Protein AF-A0A523TQZ9-F1 (afdb_monomer_lite)

Radius of gyration: 60.69 Å; chains: 1; bounding box: 132×45×180 Å

Secondary structure (DSSP, 8-state):
--GGG--HHHHHHHHTT-S-HHHHHHHHHHHHH-HHHHHHHHHHHHHHHHHHT-HHHHSSS--SS-HHHHHHHHHHHHHHHHS--PPPHHHHHHHHHHHHHHHHHHHHHHHHHHHHTT---S-PPPPHHHHHHHHHTTT-PPPPP--------PPPPPPPP-------TTHHHHHHHHHHHHHHHHHHHHHHHHHHHHHHHHHHHHHHHHHHHHHHHHHHHHHHHHHHHHHHHHHHHHHHHHHHHHHHHHHHHHHHHHHHHHHHHHHHHHHHHHHHHHHHHHHHHHHHHHHHHHHHHH--TT-TT-SS--SHHHHHHHHHHHHTTPPPPP-TTT-TTSSSS-SHHHHHHHHHHHHHT--

Foldseek 3Di:
DDPVVDDLVLLLCLLVVNDDPVSNVVLVVVCVVDVVSVVSSVVSNVVVVVCVVCVVNVVPQDPPDDPVVSVVVVVVVVCVVPPDDPPPPVVVVVVVVVVVVVVVVVVVVVVVCVVPVPDDPPDDDPPVVVVVVVVVVVVPDDDDDPPPDDDDDDDDDDDDDDDDDDDDPPVVVVVVVVVVVVVVVVVVVVVVVVVVVVVVVVVVVVVVVVVVVVVVVVVVVVVVVVVVVVVVVVVVVVVVVVVVVVVVVVVVVVVVVVVVVVVVVVVVVVVVVVVVVVVVVVVVVVVVVVVVVVVVVQQDQQQCVPPSDRALVSLVVLVVCVVVVHADDDDSNQPNVVPRGRHNVSSVSSHVCRVVVPD

Sequence (359 aa):
MNCGAITNDVLADYNDGALDAAVRAKVEAHLAACGACRARAEEIGLITGALEGNPDLADDVPISGTFDEAVFETVEDVIRERRPAPPSRANVRWLVPAAACLVVGIVIGITFYSTRSGYKPAYAPPSVEYAMAKREYKASSPKPKADAFADARMKEPQAPPRLKSSRPWQENEELKEKLAAANEKILELASEVETLKIDLTNEKFRADKVSRALKIKDEDVGKIRTALADIKKEFDEQKLQIDVLLKENEIMLEIAEGIKGELEKSNEEVARLKKDFDSTKTSLAKLEKENADLKKALIIAGDFNGDGKADVSDAMAICRRLLEGKTIERTDEGDANDDGVVDVGDALTIINRSLSGER

Structure (mmCIF, N/CA/C/O backbone):
data_AF-A0A523TQZ9-F1
#
_entry.id   AF-A0A523TQZ9-F1
#
loop_
_atom_site.group_PDB
_atom_site.id
_atom_site.type_symbol
_atom_site.label_atom_id
_atom_site.label_alt_id
_atom_site.label_comp_id
_atom_site.label_asym_id
_atom_site.label_entity_id
_atom_site.label_seq_id
_atom_site.pdbx_PDB_ins_code
_atom_site.Cartn_x
_atom_site.Cartn_y
_atom_site.Cartn_z
_atom_site.occupancy
_atom_site.B_iso_or_equiv
_atom_site.auth_seq_id
_atom_site.auth_comp_id
_atom_site.auth_asym_id
_atom_site.auth_atom_id
_atom_site.pdbx_PDB_model_num
ATOM 1 N N . MET A 1 1 ? -26.657 -24.748 8.607 1.00 92.69 1 MET A N 1
ATOM 2 C CA . MET A 1 1 ? -25.271 -24.913 9.103 1.00 92.69 1 MET A CA 1
ATOM 3 C C . MET A 1 1 ? -25.000 -23.876 10.179 1.00 92.69 1 MET A C 1
ATOM 5 O O . MET A 1 1 ? -25.656 -22.838 10.164 1.00 92.69 1 MET A O 1
ATOM 9 N N . ASN A 1 2 ? -24.085 -24.159 11.107 1.00 95.75 2 ASN A N 1
ATOM 10 C CA . ASN A 1 2 ? -23.522 -23.151 12.012 1.00 95.75 2 ASN A CA 1
ATOM 11 C C . ASN A 1 2 ? -22.238 -22.565 11.392 1.00 95.75 2 ASN A C 1
ATOM 13 O O . ASN A 1 2 ? -21.721 -23.129 10.430 1.00 95.75 2 ASN A O 1
ATOM 17 N N . CYS A 1 3 ? -21.726 -21.454 11.930 1.00 97.12 3 CYS A N 1
ATOM 18 C CA . CYS A 1 3 ? -20.550 -20.785 11.359 1.00 97.12 3 CYS A CA 1
ATOM 19 C C . CYS A 1 3 ? -19.296 -21.677 11.366 1.00 97.12 3 CYS A C 1
ATOM 21 O O . CYS A 1 3 ? -18.484 -21.585 10.459 1.00 97.12 3 CYS A O 1
ATOM 23 N N . GLY A 1 4 ? -19.149 -22.564 12.359 1.00 95.62 4 GLY A N 1
ATOM 24 C CA . GLY A 1 4 ? -17.996 -23.468 12.455 1.00 95.62 4 GLY A CA 1
ATOM 25 C C . GLY A 1 4 ? -17.961 -24.565 11.385 1.00 95.62 4 GLY A C 1
ATOM 26 O O . GLY A 1 4 ? -16.897 -25.102 11.111 1.00 95.62 4 GLY A O 1
ATOM 27 N N . ALA A 1 5 ? -19.103 -24.887 10.771 1.00 96.19 5 ALA A N 1
ATOM 28 C CA . ALA A 1 5 ? -19.186 -25.839 9.664 1.00 96.19 5 ALA A CA 1
ATOM 29 C C . ALA A 1 5 ? -18.900 -25.201 8.292 1.00 96.19 5 ALA A C 1
ATOM 31 O O . ALA A 1 5 ? -18.805 -25.926 7.307 1.00 96.19 5 ALA A O 1
ATOM 32 N N . ILE A 1 6 ? -18.796 -23.868 8.217 1.00 97.19 6 ILE A N 1
ATOM 33 C CA . ILE A 1 6 ? -18.406 -23.146 7.002 1.00 97.19 6 ILE A CA 1
ATOM 34 C C . ILE A 1 6 ? -16.907 -22.856 7.089 1.00 97.19 6 ILE A C 1
ATOM 36 O O . ILE A 1 6 ? -16.483 -21.813 7.590 1.00 97.19 6 ILE A O 1
ATOM 40 N N . THR A 1 7 ? -16.111 -23.830 6.655 1.00 97.12 7 THR A N 1
ATOM 41 C CA . THR A 1 7 ? -14.660 -23.683 6.493 1.00 97.12 7 THR A CA 1
ATOM 42 C C . THR A 1 7 ? -14.336 -22.938 5.196 1.00 97.12 7 THR A C 1
ATOM 44 O O . THR A 1 7 ? -15.214 -22.732 4.355 1.00 97.12 7 THR A O 1
ATOM 47 N N . ASN A 1 8 ? -13.076 -22.523 5.031 1.00 95.25 8 ASN A N 1
ATOM 48 C CA . ASN A 1 8 ? -12.623 -21.870 3.801 1.00 95.25 8 ASN A CA 1
ATOM 49 C C . ASN A 1 8 ? -12.767 -22.798 2.586 1.00 95.25 8 ASN A C 1
ATOM 51 O O . ASN A 1 8 ? -13.232 -22.334 1.555 1.00 95.25 8 ASN A O 1
ATOM 55 N N . ASP A 1 9 ? -12.496 -24.097 2.741 1.00 95.38 9 ASP A N 1
ATOM 56 C CA . ASP A 1 9 ? -12.648 -25.093 1.668 1.00 95.38 9 ASP A CA 1
ATOM 57 C C . ASP A 1 9 ? -14.088 -25.157 1.144 1.00 95.38 9 ASP A C 1
ATOM 59 O O . ASP A 1 9 ? -14.326 -25.101 -0.054 1.00 95.38 9 ASP A O 1
ATOM 63 N N . VAL A 1 10 ? -15.076 -25.168 2.048 1.00 97.06 10 VAL A N 1
ATOM 64 C CA . VAL A 1 10 ? -16.498 -25.183 1.662 1.00 97.06 10 VAL A CA 1
ATOM 65 C C . VAL A 1 10 ? -16.896 -23.892 0.936 1.00 97.06 10 VAL A C 1
ATOM 67 O O . VAL A 1 10 ? -17.772 -23.920 0.073 1.00 97.06 10 VAL A O 1
ATOM 70 N N . LEU A 1 11 ? -16.289 -22.753 1.287 1.00 97.06 11 LEU A N 1
ATOM 71 C CA . LEU A 1 11 ? -16.524 -21.479 0.599 1.00 97.06 11 LEU A CA 1
ATOM 72 C C . LEU A 1 11 ? -15.809 -21.401 -0.757 1.00 97.06 11 LEU A C 1
ATOM 74 O O . LEU A 1 11 ? -16.372 -20.824 -1.685 1.00 97.06 11 LEU A O 1
ATOM 78 N N . ALA A 1 12 ? -14.620 -21.993 -0.885 1.00 95.19 12 ALA A N 1
ATOM 79 C CA . ALA A 1 12 ? -13.920 -22.141 -2.158 1.00 95.19 12 ALA A CA 1
ATOM 80 C C . ALA A 1 12 ? -14.730 -23.034 -3.112 1.00 95.19 12 ALA A C 1
ATOM 82 O O . ALA A 1 12 ? -15.139 -22.571 -4.172 1.00 95.19 12 ALA A O 1
ATOM 83 N N . ASP A 1 13 ? -15.139 -24.230 -2.666 1.00 96.56 13 ASP A N 1
ATOM 84 C CA . ASP A 1 13 ? -16.002 -25.137 -3.439 1.00 96.56 13 ASP A CA 1
ATOM 85 C C . ASP A 1 13 ? -17.347 -24.491 -3.824 1.00 96.56 13 ASP A C 1
ATOM 87 O O . ASP A 1 13 ? -17.965 -24.832 -4.841 1.00 96.56 13 ASP A O 1
ATOM 91 N N . TYR A 1 14 ? -17.858 -23.583 -2.984 1.00 97.69 14 TYR A N 1
ATOM 92 C CA . TYR A 1 14 ? -19.064 -22.814 -3.277 1.00 97.69 14 TYR A CA 1
ATOM 93 C C . TYR A 1 14 ? -18.840 -21.838 -4.439 1.00 97.69 14 TYR A C 1
ATOM 95 O O . TYR A 1 14 ? -19.660 -21.828 -5.360 1.00 97.69 14 TYR A O 1
ATOM 103 N N . ASN A 1 15 ? -17.749 -21.064 -4.406 1.00 96.50 15 ASN A N 1
ATOM 104 C CA . ASN A 1 15 ? -17.397 -20.094 -5.447 1.00 96.50 15 ASN A CA 1
ATOM 105 C C . ASN A 1 15 ? -17.030 -20.772 -6.775 1.00 96.50 15 ASN A C 1
ATOM 107 O O . ASN A 1 15 ? -17.484 -20.319 -7.823 1.00 96.50 15 ASN A O 1
ATOM 111 N N . ASP A 1 16 ? -16.326 -21.903 -6.726 1.00 95.19 16 ASP A N 1
ATOM 112 C CA . ASP A 1 16 ? -15.876 -22.644 -7.914 1.00 95.19 16 ASP A CA 1
ATOM 113 C C . ASP A 1 16 ? -16.990 -23.503 -8.537 1.00 95.19 16 ASP A C 1
ATOM 115 O O . ASP A 1 16 ? -16.819 -24.161 -9.565 1.00 95.19 16 ASP A O 1
ATOM 119 N N . GLY A 1 17 ? -18.165 -23.545 -7.908 1.00 96.56 17 GLY A N 1
ATOM 120 C CA . GLY A 1 17 ? -19.288 -24.326 -8.405 1.00 96.56 17 GLY A CA 1
ATOM 121 C C . GLY A 1 17 ? -19.194 -25.836 -8.119 1.00 96.56 17 GLY A C 1
ATOM 122 O O . GLY A 1 17 ? -20.059 -26.583 -8.589 1.00 96.56 17 GLY A O 1
ATOM 123 N N . ALA A 1 18 ? -18.225 -26.282 -7.315 1.00 96.81 18 ALA A N 1
ATOM 124 C CA . ALA A 1 18 ? -17.930 -27.688 -7.031 1.00 96.81 18 ALA A CA 1
ATOM 125 C C . ALA A 1 18 ? -18.878 -28.352 -6.008 1.00 96.81 18 ALA A C 1
ATOM 127 O O . ALA A 1 18 ? -19.007 -29.577 -5.994 1.00 96.81 18 ALA A O 1
ATOM 128 N N . LEU A 1 19 ? -19.583 -27.572 -5.177 1.00 97.00 19 LEU A N 1
ATOM 129 C CA . LEU A 1 19 ? -20.543 -28.128 -4.212 1.00 97.00 19 LEU A CA 1
ATOM 130 C C . LEU A 1 19 ? -21.749 -28.811 -4.875 1.00 97.00 19 LEU A C 1
ATOM 132 O O . LEU A 1 19 ? -22.347 -28.291 -5.823 1.00 97.00 19 LEU A O 1
ATOM 136 N N . ASP A 1 20 ? -22.195 -29.927 -4.288 1.00 97.81 20 ASP A N 1
ATOM 137 C CA . ASP A 1 20 ? -23.470 -30.542 -4.654 1.00 97.81 20 ASP A CA 1
ATOM 138 C C . ASP A 1 20 ? -24.656 -29.613 -4.339 1.00 97.81 20 ASP A C 1
ATOM 140 O O . ASP A 1 20 ? -24.611 -28.774 -3.435 1.00 97.81 20 ASP A O 1
ATOM 144 N N . ALA A 1 21 ? -25.758 -29.781 -5.074 1.00 97.56 21 ALA A N 1
ATOM 145 C CA . ALA A 1 21 ? -26.915 -28.891 -4.978 1.00 97.56 21 ALA A CA 1
ATOM 146 C C . ALA A 1 21 ? -27.527 -28.822 -3.564 1.00 97.56 21 ALA A C 1
ATOM 148 O O . ALA A 1 21 ? -28.041 -27.775 -3.164 1.00 97.56 21 ALA A O 1
ATOM 149 N N . ALA A 1 22 ? -27.472 -29.911 -2.789 1.00 97.31 22 ALA A N 1
ATOM 150 C CA . ALA A 1 22 ? -28.050 -29.949 -1.450 1.00 97.31 22 ALA A CA 1
ATOM 151 C C . ALA A 1 22 ? -27.156 -29.242 -0.419 1.00 97.31 22 ALA A C 1
ATOM 153 O O . ALA A 1 22 ? -27.670 -28.595 0.499 1.00 97.31 22 ALA A O 1
ATOM 154 N N . VAL A 1 23 ? -25.832 -29.345 -0.553 1.00 97.31 23 VAL A N 1
ATOM 155 C CA . VAL A 1 23 ? -24.872 -28.613 0.283 1.00 97.31 23 VAL A CA 1
ATOM 156 C C . VAL A 1 23 ? -24.838 -27.136 -0.099 1.00 97.31 23 VAL A C 1
ATOM 158 O O . VAL A 1 23 ? -24.933 -26.298 0.800 1.00 97.31 23 VAL A O 1
ATOM 161 N N . ARG A 1 24 ? -24.845 -26.803 -1.397 1.00 98.31 24 ARG A N 1
ATOM 162 C CA . ARG A 1 24 ? -24.937 -25.417 -1.886 1.00 98.31 24 ARG A CA 1
ATOM 163 C C . ARG A 1 24 ? -26.139 -24.684 -1.287 1.00 98.31 24 ARG A C 1
ATOM 165 O O . ARG A 1 24 ? -25.961 -23.636 -0.675 1.00 98.31 24 ARG A O 1
ATOM 172 N N . ALA A 1 25 ? -27.332 -25.281 -1.330 1.00 98.12 25 ALA A N 1
ATOM 173 C CA . ALA A 1 25 ? -28.534 -24.676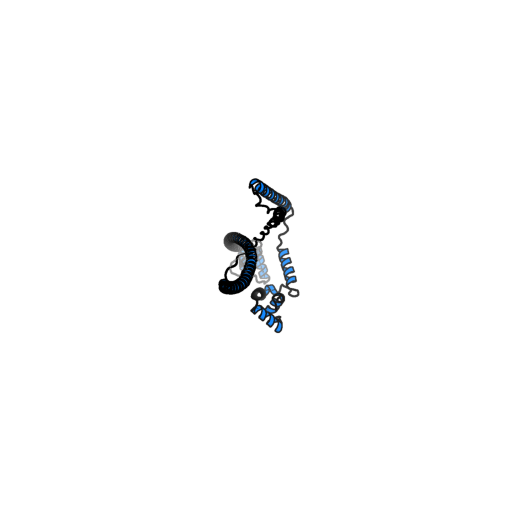 -0.747 1.00 98.12 25 ALA A CA 1
ATOM 174 C C . ALA A 1 25 ? -28.408 -24.406 0.770 1.00 98.12 25 ALA A C 1
ATOM 176 O O . ALA A 1 25 ? -28.940 -23.421 1.288 1.00 98.12 25 ALA A O 1
ATOM 177 N N . LYS A 1 26 ? -27.688 -25.262 1.512 1.00 98.12 26 LYS A N 1
ATOM 178 C CA . LYS A 1 26 ? -27.432 -25.058 2.951 1.00 98.12 26 LYS A CA 1
ATOM 179 C C . LYS A 1 26 ? -26.434 -23.928 3.211 1.00 98.12 26 LYS A C 1
ATOM 181 O O . LYS A 1 26 ? -26.594 -23.233 4.219 1.00 98.12 26 LYS A O 1
ATOM 186 N N . VAL A 1 27 ? -25.424 -23.775 2.353 1.00 98.19 27 VAL A N 1
ATOM 187 C CA . VAL A 1 27 ? -24.444 -22.680 2.412 1.00 98.19 27 VAL A CA 1
ATOM 188 C C . VAL A 1 27 ? -25.136 -21.357 2.090 1.00 98.19 27 VAL A C 1
ATOM 190 O O . VAL A 1 27 ? -25.081 -20.446 2.912 1.00 98.19 27 VAL A O 1
ATOM 193 N N . GLU A 1 28 ? -25.899 -21.278 0.998 1.00 98.38 28 GLU A N 1
ATOM 194 C CA . GLU A 1 28 ? -26.665 -20.082 0.606 1.00 98.38 28 GLU A CA 1
ATOM 195 C C . GLU A 1 28 ? -27.614 -19.611 1.715 1.00 98.38 28 GLU A C 1
ATOM 197 O O . GLU A 1 28 ? -27.615 -18.435 2.088 1.00 98.38 28 GLU A O 1
ATOM 202 N N . ALA A 1 29 ? -28.368 -20.537 2.318 1.00 98.25 29 ALA A N 1
ATOM 203 C CA . ALA A 1 29 ? -29.252 -20.220 3.437 1.00 98.25 29 ALA A CA 1
ATOM 204 C C . ALA A 1 29 ? -28.491 -19.643 4.648 1.00 98.25 29 ALA A C 1
ATOM 206 O O . ALA A 1 29 ? -29.015 -18.784 5.359 1.00 98.25 29 ALA A O 1
ATOM 207 N N . HIS A 1 30 ? -27.255 -20.088 4.893 1.00 98.25 30 HIS A N 1
ATOM 208 C CA . HIS A 1 30 ? -26.421 -19.543 5.962 1.00 98.25 30 HIS A CA 1
ATOM 209 C C . HIS A 1 30 ? -25.824 -18.177 5.594 1.00 98.25 30 HIS A C 1
ATOM 211 O O . HIS A 1 30 ? -25.870 -17.267 6.419 1.00 98.25 30 HIS A O 1
ATOM 217 N N . LEU A 1 31 ? -25.317 -17.996 4.369 1.00 98.06 31 LEU A N 1
ATOM 218 C CA . LEU A 1 31 ? -24.784 -16.714 3.883 1.00 98.06 31 LEU A CA 1
ATOM 219 C C . LEU A 1 31 ? -25.863 -15.616 3.859 1.00 98.06 31 LEU A C 1
ATOM 221 O O . LEU A 1 31 ? -25.577 -14.440 4.111 1.00 98.06 31 LEU A O 1
ATOM 225 N N . ALA A 1 32 ? -27.126 -15.991 3.642 1.00 98.19 32 ALA A N 1
ATOM 226 C CA . ALA A 1 32 ? -28.265 -15.089 3.785 1.00 98.19 32 ALA A CA 1
ATOM 227 C C . ALA A 1 32 ? -28.455 -14.596 5.235 1.00 98.19 32 ALA A C 1
ATOM 229 O O . ALA A 1 32 ? -28.821 -13.439 5.442 1.00 98.19 32 ALA A O 1
ATOM 230 N N . ALA A 1 33 ? -28.156 -15.433 6.234 1.00 98.12 33 ALA A N 1
ATOM 231 C CA . ALA A 1 33 ? -28.367 -15.139 7.654 1.00 98.12 33 ALA A CA 1
ATOM 232 C C . ALA A 1 33 ? -27.130 -14.577 8.386 1.00 98.12 33 ALA A C 1
ATOM 234 O O . ALA A 1 33 ? -27.285 -13.884 9.390 1.00 98.12 33 ALA A O 1
ATOM 235 N N . CYS A 1 34 ? -25.909 -14.860 7.919 1.00 98.44 34 CYS A N 1
ATOM 236 C CA . CYS A 1 34 ? -24.664 -14.487 8.594 1.00 98.44 34 CYS A CA 1
ATOM 237 C C . CYS A 1 34 ? -23.809 -13.532 7.747 1.00 98.44 34 CYS A C 1
ATOM 239 O O . CYS A 1 34 ? -23.180 -13.941 6.771 1.00 98.44 34 CYS A O 1
ATOM 241 N N . GLY A 1 35 ? -23.726 -12.263 8.164 1.00 97.62 35 GLY A N 1
ATOM 242 C CA . GLY A 1 35 ? -22.917 -11.248 7.476 1.00 97.62 35 GLY A CA 1
ATOM 243 C C . GLY A 1 35 ? -21.410 -11.536 7.482 1.00 97.62 35 GLY A C 1
ATOM 244 O O . GLY A 1 35 ? -20.743 -11.268 6.492 1.00 97.62 35 GLY A O 1
ATOM 245 N N . ALA A 1 36 ? -20.878 -12.143 8.550 1.00 97.12 36 ALA A N 1
ATOM 246 C CA . ALA A 1 36 ? -19.451 -12.464 8.649 1.00 97.12 36 ALA A CA 1
ATOM 247 C C . ALA A 1 36 ? -19.024 -13.546 7.641 1.00 97.12 36 ALA A C 1
ATOM 249 O O . ALA A 1 36 ? -18.024 -13.386 6.946 1.00 97.12 36 ALA A O 1
ATOM 250 N N . CYS A 1 37 ? -19.803 -14.626 7.518 1.00 97.94 37 CYS A N 1
ATOM 251 C CA . CYS A 1 37 ? -19.541 -15.665 6.519 1.00 97.94 37 CYS A CA 1
ATOM 252 C C . CYS A 1 37 ? -19.748 -15.148 5.088 1.00 97.94 37 CYS A C 1
ATOM 254 O O . CYS A 1 37 ? -19.025 -15.574 4.195 1.00 97.94 37 CYS A O 1
ATOM 256 N N . ARG A 1 38 ? -20.681 -14.208 4.870 1.00 98.50 38 ARG A N 1
ATOM 257 C CA . ARG A 1 38 ? -20.865 -13.547 3.568 1.00 98.50 38 ARG A CA 1
ATOM 258 C C . ARG A 1 38 ? -19.648 -12.725 3.157 1.00 98.50 38 ARG A C 1
ATOM 260 O O . ARG A 1 38 ? -19.147 -12.931 2.061 1.00 98.50 38 ARG A O 1
ATOM 267 N N . ALA A 1 39 ? -19.143 -11.872 4.047 1.00 96.81 39 ALA A N 1
ATOM 268 C CA . ALA A 1 39 ? -17.945 -11.077 3.779 1.00 96.81 39 ALA A CA 1
ATOM 269 C C . ALA A 1 39 ? -16.734 -11.966 3.449 1.00 96.81 39 ALA A C 1
ATOM 271 O O . ALA A 1 39 ? -15.993 -11.683 2.515 1.00 96.81 39 ALA A O 1
ATOM 272 N N . ARG A 1 40 ? -16.577 -13.092 4.159 1.00 96.94 40 ARG A N 1
ATOM 273 C CA . ARG A 1 40 ? -15.517 -14.069 3.870 1.00 96.94 40 ARG A CA 1
ATOM 274 C C . ARG A 1 40 ? -15.693 -14.759 2.509 1.00 96.94 40 ARG A C 1
ATOM 276 O O . ARG A 1 40 ? -14.709 -14.983 1.816 1.00 96.94 40 ARG A O 1
ATOM 283 N N . ALA A 1 41 ? -16.922 -15.092 2.114 1.00 97.56 41 ALA A N 1
ATOM 284 C CA . ALA A 1 41 ? -17.196 -15.670 0.795 1.00 97.56 41 ALA A CA 1
ATOM 285 C C . ALA A 1 41 ? -16.887 -14.680 -0.346 1.00 97.56 41 ALA A C 1
ATOM 287 O O . ALA A 1 41 ? -16.325 -15.078 -1.366 1.00 97.56 41 ALA A O 1
ATOM 288 N N . GLU A 1 42 ? -17.214 -13.395 -0.153 1.00 97.00 42 GLU A N 1
ATOM 289 C CA . GLU A 1 42 ? -16.879 -12.306 -1.084 1.00 97.00 42 GLU A CA 1
ATOM 290 C C . GLU A 1 42 ? -15.360 -12.112 -1.209 1.00 97.00 42 GLU A C 1
ATOM 292 O O . GLU A 1 42 ? -14.854 -11.986 -2.321 1.00 97.00 42 GLU A O 1
ATOM 297 N N . GLU A 1 43 ? -14.624 -12.151 -0.094 1.00 95.81 43 GLU A N 1
ATOM 298 C CA . GLU A 1 43 ? -13.157 -12.071 -0.081 1.00 95.81 43 GLU A CA 1
ATOM 299 C C . GLU A 1 43 ? -12.514 -13.201 -0.897 1.00 95.81 43 GLU A C 1
ATOM 301 O O . GLU A 1 43 ? -11.684 -12.936 -1.767 1.00 95.81 43 GLU A O 1
ATOM 306 N N . ILE A 1 44 ? -12.946 -14.448 -0.682 1.00 95.62 44 ILE A N 1
ATOM 307 C CA . ILE A 1 44 ? -12.467 -15.599 -1.461 1.00 95.62 44 ILE A CA 1
ATOM 308 C C . ILE A 1 44 ? -12.806 -15.410 -2.947 1.00 95.62 44 ILE A C 1
ATOM 310 O O . ILE A 1 44 ? -11.954 -15.634 -3.799 1.00 95.62 44 ILE A O 1
ATOM 314 N N . GLY A 1 45 ? -14.010 -14.927 -3.268 1.00 93.38 45 GLY A N 1
ATOM 315 C CA . GLY A 1 45 ? -14.433 -14.704 -4.654 1.00 93.38 45 GLY A CA 1
ATOM 316 C C . GLY A 1 45 ? -13.605 -13.641 -5.382 1.00 93.38 45 GLY A C 1
ATOM 317 O O . GLY A 1 45 ? -13.321 -13.790 -6.569 1.00 93.38 45 GLY A O 1
ATOM 318 N N . LEU A 1 46 ? -13.166 -12.591 -4.679 1.00 92.62 46 LEU A N 1
ATOM 319 C CA . LEU A 1 46 ? -12.256 -11.585 -5.235 1.00 92.62 46 LEU A CA 1
ATOM 320 C C . LEU A 1 46 ? -10.878 -12.173 -5.555 1.00 92.62 46 LEU A C 1
ATOM 322 O O . LEU A 1 46 ? -10.307 -11.836 -6.592 1.00 92.62 46 LEU A O 1
ATOM 326 N N . ILE A 1 47 ? -10.356 -13.051 -4.693 1.00 88.06 47 ILE A N 1
ATOM 327 C CA . ILE A 1 47 ? -9.073 -13.732 -4.917 1.00 88.06 47 ILE A CA 1
ATOM 328 C C . ILE A 1 47 ? -9.182 -14.671 -6.122 1.00 88.06 47 ILE A C 1
ATOM 330 O O . ILE A 1 47 ? -8.357 -14.576 -7.031 1.00 88.06 47 ILE A O 1
ATOM 334 N N . THR A 1 48 ? -10.221 -15.513 -6.179 1.00 88.81 48 THR A N 1
ATOM 335 C CA . THR A 1 48 ? -10.449 -16.425 -7.312 1.00 88.81 48 THR A CA 1
ATOM 336 C C . THR A 1 48 ? -10.603 -15.650 -8.622 1.00 88.81 48 THR A C 1
ATOM 338 O O . THR A 1 48 ? -9.918 -15.951 -9.596 1.00 88.81 48 THR A O 1
ATOM 341 N N . GLY A 1 49 ? -11.402 -14.577 -8.640 1.00 87.31 49 GLY A N 1
ATOM 342 C CA . GLY A 1 49 ? -11.577 -13.749 -9.838 1.00 87.31 49 GLY A CA 1
ATOM 343 C C . GLY A 1 49 ? -10.299 -13.026 -10.285 1.00 87.31 49 GLY A C 1
ATOM 344 O O . GLY A 1 49 ? -10.070 -12.852 -11.482 1.00 87.31 49 GLY A O 1
ATOM 345 N N . ALA A 1 50 ? -9.435 -12.625 -9.346 1.00 85.81 50 ALA A N 1
ATOM 346 C CA . ALA A 1 50 ? -8.136 -12.037 -9.672 1.00 85.81 50 ALA A CA 1
ATOM 347 C C . ALA A 1 50 ? -7.166 -13.061 -10.288 1.00 85.81 50 ALA A C 1
ATOM 349 O O . ALA A 1 50 ? -6.390 -12.696 -11.174 1.00 85.81 50 ALA A O 1
ATOM 350 N N . LEU A 1 51 ? -7.223 -14.323 -9.846 1.00 84.19 51 LEU A N 1
ATOM 351 C CA . LEU A 1 51 ? -6.432 -15.420 -10.410 1.00 84.19 51 LEU A CA 1
ATOM 352 C C . LEU A 1 51 ? -6.927 -15.804 -11.811 1.00 84.19 51 LEU A C 1
ATOM 354 O O . LEU A 1 51 ? -6.123 -15.875 -12.735 1.00 84.19 51 LEU A O 1
ATOM 358 N N . GLU A 1 52 ? -8.240 -15.951 -12.010 1.00 86.50 52 GLU A N 1
ATOM 359 C CA . GLU A 1 52 ? -8.822 -16.248 -13.330 1.00 86.50 52 GLU A CA 1
ATOM 360 C C . GLU A 1 52 ? -8.551 -15.142 -14.364 1.00 86.50 52 GLU A C 1
ATOM 362 O O . GLU A 1 52 ? -8.380 -15.414 -15.552 1.00 86.50 52 GLU A O 1
ATOM 367 N N . GLY A 1 53 ? -8.477 -13.883 -13.919 1.00 84.88 53 GLY A N 1
ATOM 368 C CA . GLY A 1 53 ? -8.150 -12.739 -14.771 1.00 84.88 53 GLY A CA 1
ATOM 369 C C . GLY A 1 53 ? -6.685 -12.663 -15.219 1.00 84.88 53 GLY A C 1
ATOM 370 O O . GLY A 1 53 ? -6.366 -11.833 -16.070 1.00 84.88 53 GLY A O 1
ATOM 371 N N . ASN A 1 54 ? -5.800 -13.499 -14.668 1.00 83.94 54 ASN A N 1
ATOM 372 C CA . ASN A 1 54 ? -4.368 -13.513 -14.968 1.00 83.94 54 ASN A CA 1
ATOM 373 C C . ASN A 1 54 ? -3.910 -14.938 -15.329 1.00 83.94 54 ASN A C 1
ATOM 375 O O . ASN A 1 54 ? -3.267 -15.598 -14.513 1.00 83.94 54 ASN A O 1
ATOM 379 N N . PRO A 1 55 ? -4.207 -15.418 -16.552 1.00 79.38 55 PRO A N 1
ATOM 380 C CA . PRO A 1 55 ? -3.883 -16.785 -16.972 1.00 79.38 55 PRO A CA 1
ATOM 381 C C . PRO A 1 55 ? -2.380 -17.094 -16.920 1.00 79.38 55 PRO A C 1
ATOM 383 O O . PRO A 1 55 ? -2.012 -18.230 -16.644 1.00 79.38 55 PRO A O 1
ATOM 386 N N . ASP A 1 56 ? -1.518 -16.084 -17.071 1.00 81.50 56 ASP A N 1
ATOM 387 C CA . ASP A 1 56 ? -0.060 -16.238 -16.957 1.00 81.50 56 ASP A CA 1
ATOM 388 C C . ASP A 1 56 ? 0.394 -16.688 -15.551 1.00 81.50 56 ASP A C 1
ATOM 390 O O . ASP A 1 56 ? 1.478 -17.237 -15.407 1.00 81.50 56 ASP A O 1
ATOM 394 N N . LEU A 1 57 ? -0.419 -16.478 -14.505 1.00 70.81 57 LEU A N 1
ATOM 395 C CA . LEU A 1 57 ? -0.143 -16.978 -13.149 1.00 70.81 57 LEU A CA 1
ATOM 396 C C . LEU A 1 57 ? -0.657 -18.408 -12.926 1.00 70.81 57 LEU A C 1
ATOM 398 O O . LEU A 1 57 ? -0.247 -19.052 -11.962 1.00 70.81 57 LEU A O 1
ATOM 402 N N . ALA A 1 58 ? -1.567 -18.897 -13.771 1.00 64.31 58 ALA A N 1
ATOM 403 C CA . ALA A 1 58 ? -2.199 -20.202 -13.598 1.00 64.31 58 ALA A CA 1
ATOM 404 C C . ALA A 1 58 ? -1.323 -21.360 -14.104 1.00 64.31 58 ALA A C 1
ATOM 406 O O . ALA A 1 58 ? -1.413 -22.462 -13.567 1.00 64.31 58 ALA A O 1
ATOM 407 N N . ASP A 1 59 ? -0.460 -21.114 -15.095 1.00 67.69 59 ASP A N 1
ATOM 408 C CA . ASP A 1 59 ? 0.374 -22.158 -15.708 1.00 67.69 59 ASP A CA 1
ATOM 409 C C . ASP A 1 59 ? 1.575 -22.579 -14.835 1.00 67.69 59 ASP A C 1
ATOM 411 O O . ASP A 1 59 ? 2.059 -23.706 -14.961 1.00 67.69 59 ASP A O 1
ATOM 415 N N . ASP A 1 60 ? 2.019 -21.723 -13.908 1.00 66.25 60 ASP A N 1
ATOM 416 C CA . ASP A 1 60 ? 3.210 -21.969 -13.079 1.00 66.25 60 ASP A CA 1
ATOM 417 C C . ASP A 1 60 ? 2.904 -22.554 -11.686 1.00 66.25 60 ASP A C 1
ATOM 419 O O . ASP A 1 60 ? 3.828 -22.927 -10.958 1.00 66.25 60 ASP A O 1
ATOM 423 N N . VAL A 1 61 ? 1.629 -22.677 -11.295 1.00 58.25 61 VAL A N 1
ATOM 424 C CA . VAL A 1 61 ? 1.251 -23.199 -9.971 1.00 58.25 61 VAL A CA 1
ATOM 425 C C . VAL A 1 61 ? 0.711 -24.626 -10.108 1.00 58.25 61 VAL A C 1
ATOM 427 O O . VAL A 1 61 ? -0.416 -24.816 -10.562 1.00 58.25 61 VAL A O 1
ATOM 430 N N . PRO A 1 62 ? 1.461 -25.670 -9.709 1.00 56.78 62 PRO A N 1
ATOM 431 C CA . PRO A 1 62 ? 0.957 -27.039 -9.734 1.00 56.78 62 PRO A CA 1
ATOM 432 C C . PRO A 1 62 ? -0.183 -27.218 -8.712 1.00 56.78 62 PRO A C 1
ATOM 434 O O . PRO A 1 62 ? 0.048 -27.394 -7.520 1.00 56.78 62 PRO A O 1
ATOM 437 N N . ILE A 1 63 ? -1.434 -27.220 -9.188 1.00 53.53 63 ILE A N 1
ATOM 438 C CA . ILE A 1 63 ? -2.671 -27.292 -8.371 1.00 53.53 63 ILE A CA 1
ATOM 439 C C . ILE A 1 63 ? -2.905 -28.694 -7.746 1.00 53.53 63 ILE A C 1
ATOM 441 O O . ILE A 1 63 ? -3.906 -28.952 -7.089 1.00 53.53 63 ILE A O 1
ATOM 445 N N . SER A 1 64 ? -1.990 -29.654 -7.898 1.00 48.28 64 SER A N 1
ATOM 446 C CA . SER A 1 64 ? -2.206 -31.042 -7.448 1.00 48.28 64 SER A CA 1
ATOM 447 C C . SER A 1 64 ? -1.943 -31.318 -5.954 1.00 48.28 64 SER A C 1
ATOM 449 O O . SER A 1 64 ? -1.812 -32.480 -5.571 1.00 48.28 64 SER A O 1
ATOM 451 N N . GLY A 1 65 ? -1.872 -30.296 -5.101 1.00 50.75 65 GLY A N 1
ATOM 452 C CA . GLY A 1 65 ? -1.729 -30.430 -3.645 1.00 50.75 65 GLY A CA 1
ATOM 453 C C . GLY A 1 65 ? -2.701 -29.516 -2.902 1.00 50.75 65 GLY A C 1
ATOM 454 O O . GLY A 1 65 ? -3.235 -28.579 -3.490 1.00 50.75 65 GLY A O 1
ATOM 455 N N . THR A 1 66 ? -2.953 -29.785 -1.615 1.00 55.97 66 THR A N 1
ATOM 456 C CA . THR A 1 66 ? -3.712 -28.868 -0.750 1.00 55.97 66 THR A CA 1
ATOM 457 C C . THR A 1 66 ? -3.109 -27.478 -0.886 1.00 55.97 66 THR A C 1
ATOM 459 O O . THR A 1 66 ? -1.921 -27.312 -0.623 1.00 55.97 66 THR A O 1
ATOM 462 N N . PHE A 1 67 ? -3.915 -26.518 -1.341 1.00 54.56 67 PHE A N 1
ATOM 463 C CA . PHE A 1 67 ? -3.518 -25.145 -1.667 1.00 54.56 67 PHE A CA 1
ATOM 464 C C . PHE A 1 67 ? -2.600 -24.522 -0.603 1.00 54.56 67 PHE A C 1
ATOM 466 O O . PHE A 1 67 ? -1.632 -23.846 -0.941 1.00 54.56 67 PHE A O 1
ATOM 473 N N . ASP A 1 68 ? -2.829 -24.852 0.671 1.00 52.41 68 ASP A N 1
ATOM 474 C CA . ASP A 1 68 ? -1.976 -24.446 1.787 1.00 52.41 68 ASP A CA 1
ATOM 475 C C . ASP A 1 68 ? -0.507 -24.883 1.629 1.00 52.41 68 ASP A C 1
ATOM 477 O O . ASP A 1 68 ? 0.386 -24.070 1.825 1.00 52.41 68 ASP A O 1
ATOM 481 N N . GLU A 1 69 ? -0.213 -26.118 1.222 1.00 54.66 69 GLU A N 1
ATOM 482 C CA . GLU A 1 69 ? 1.166 -26.626 1.129 1.00 54.66 69 GLU A CA 1
ATOM 483 C C . GLU A 1 69 ? 1.931 -25.976 -0.037 1.00 54.66 69 GLU A C 1
ATOM 485 O O . GLU A 1 69 ? 3.062 -25.526 0.135 1.00 54.66 69 GLU A O 1
ATOM 490 N N . ALA A 1 70 ? 1.278 -25.829 -1.196 1.00 59.00 70 ALA A N 1
ATOM 491 C CA . ALA A 1 70 ? 1.877 -25.208 -2.378 1.00 59.00 70 ALA A CA 1
ATOM 492 C C . ALA A 1 70 ? 2.098 -23.699 -2.189 1.00 59.00 70 ALA A C 1
ATOM 494 O O . ALA A 1 70 ? 3.137 -23.164 -2.580 1.00 59.00 70 ALA A O 1
ATOM 495 N N . VAL A 1 71 ? 1.155 -23.000 -1.547 1.00 69.62 71 VAL A N 1
ATOM 496 C CA . VAL A 1 71 ? 1.312 -21.575 -1.230 1.00 69.62 71 VAL A CA 1
ATOM 497 C C . VAL A 1 71 ? 2.401 -21.374 -0.179 1.00 69.62 71 VAL A C 1
ATOM 499 O O . VAL A 1 71 ? 3.207 -20.458 -0.332 1.00 69.62 71 VAL A O 1
ATOM 502 N N . PHE A 1 72 ? 2.490 -22.228 0.848 1.00 68.44 72 PHE A N 1
ATOM 503 C CA . PHE A 1 72 ? 3.566 -22.135 1.840 1.00 68.44 72 PHE A CA 1
ATOM 504 C C . PHE A 1 72 ? 4.948 -22.379 1.225 1.00 68.44 72 PHE A C 1
ATOM 506 O O . PHE A 1 72 ? 5.867 -21.619 1.525 1.00 68.44 72 PHE A O 1
ATOM 513 N N . GLU A 1 73 ? 5.091 -23.363 0.335 1.00 66.44 73 GLU A N 1
ATOM 514 C CA . GLU A 1 73 ? 6.364 -23.661 -0.334 1.00 66.44 73 GLU A CA 1
ATOM 515 C C . GLU A 1 73 ? 6.774 -22.527 -1.292 1.00 66.44 73 GLU A C 1
ATOM 517 O O . GLU A 1 73 ? 7.899 -22.029 -1.232 1.00 66.44 73 GLU A O 1
ATOM 522 N N . THR A 1 74 ? 5.826 -22.000 -2.076 1.00 72.00 74 THR A N 1
ATOM 523 C CA . THR A 1 74 ? 6.081 -20.883 -3.006 1.00 72.00 74 THR A CA 1
ATOM 524 C C . THR A 1 74 ? 6.414 -19.584 -2.261 1.00 72.00 74 THR A C 1
ATOM 526 O O . THR A 1 74 ? 7.318 -18.839 -2.647 1.00 72.00 74 THR A O 1
ATOM 529 N N . VAL A 1 75 ? 5.713 -19.295 -1.159 1.00 69.31 75 VAL A N 1
ATOM 530 C CA . VAL A 1 75 ? 5.989 -18.119 -0.322 1.00 69.31 75 VAL A CA 1
ATOM 531 C C . VAL A 1 75 ? 7.322 -18.274 0.412 1.00 69.31 75 VAL A C 1
ATOM 533 O O . VAL A 1 75 ? 8.065 -17.294 0.507 1.00 69.31 75 VAL A O 1
ATOM 536 N N . GLU A 1 76 ? 7.674 -19.471 0.892 1.00 75.38 76 GLU A N 1
ATOM 537 C CA . GLU A 1 76 ? 8.996 -19.716 1.474 1.00 75.38 76 GLU A CA 1
ATOM 538 C C . GLU A 1 76 ? 10.113 -19.496 0.458 1.00 75.38 76 GLU A C 1
ATOM 540 O O . GLU A 1 76 ? 11.087 -18.827 0.806 1.00 75.38 76 GLU A O 1
ATOM 545 N N . ASP A 1 77 ? 9.968 -19.964 -0.780 1.00 71.12 77 ASP A N 1
ATOM 546 C CA . ASP A 1 77 ? 10.986 -19.790 -1.817 1.00 71.12 77 ASP A CA 1
ATOM 547 C C . ASP A 1 77 ? 11.149 -18.323 -2.234 1.00 71.12 77 ASP A C 1
ATOM 549 O O . ASP A 1 77 ? 12.274 -17.813 -2.249 1.00 71.12 77 ASP A O 1
ATOM 553 N N . VAL A 1 78 ? 10.052 -17.577 -2.413 1.00 73.44 78 VAL A N 1
ATOM 554 C CA . VAL A 1 78 ? 10.111 -16.126 -2.681 1.00 73.44 78 VAL A CA 1
ATOM 555 C C . VAL A 1 78 ? 10.736 -15.362 -1.505 1.00 73.44 78 VAL A C 1
ATOM 557 O O . VAL A 1 78 ? 11.525 -14.431 -1.704 1.00 73.44 78 VAL A O 1
ATOM 560 N N . ILE A 1 79 ? 10.435 -15.751 -0.260 1.00 76.19 79 ILE A N 1
ATOM 561 C CA . ILE A 1 79 ? 11.070 -15.169 0.932 1.00 76.19 79 ILE A CA 1
ATOM 562 C C . ILE A 1 79 ? 12.556 -15.541 0.989 1.00 76.19 79 ILE A C 1
ATOM 564 O O . ILE A 1 79 ? 13.376 -14.716 1.399 1.00 76.19 79 ILE A O 1
ATOM 568 N N . ARG A 1 80 ? 12.933 -16.759 0.593 1.00 75.56 80 ARG A N 1
ATOM 569 C CA . ARG A 1 80 ? 14.318 -17.246 0.606 1.00 75.56 80 ARG A CA 1
ATOM 570 C C . ARG A 1 80 ? 15.179 -16.514 -0.412 1.00 75.56 80 ARG A C 1
ATOM 572 O O . ARG A 1 80 ? 16.314 -16.168 -0.091 1.00 75.56 80 ARG A O 1
ATOM 579 N N . GLU A 1 81 ? 14.622 -16.223 -1.580 1.00 74.94 81 GLU A N 1
ATOM 580 C CA . GLU A 1 81 ? 15.297 -15.528 -2.674 1.00 74.94 81 GLU A CA 1
ATOM 581 C C . GLU A 1 81 ? 15.416 -14.017 -2.421 1.00 74.94 81 GLU A C 1
ATOM 583 O O . GLU A 1 81 ? 16.413 -13.390 -2.778 1.00 74.94 81 GLU A O 1
ATOM 588 N N . ARG A 1 82 ? 14.446 -13.431 -1.704 1.00 67.88 82 ARG A N 1
ATOM 589 C CA . ARG A 1 82 ? 14.480 -12.021 -1.280 1.00 67.88 82 ARG A CA 1
ATOM 590 C C . ARG A 1 82 ? 15.177 -11.774 0.053 1.00 67.88 82 ARG A C 1
ATOM 592 O O . ARG A 1 82 ? 15.302 -10.613 0.453 1.00 67.88 82 ARG A O 1
ATOM 599 N N . ARG A 1 83 ? 15.645 -12.809 0.762 1.00 63.97 83 ARG A N 1
ATOM 600 C CA . ARG A 1 83 ? 16.436 -12.602 1.982 1.00 63.97 83 ARG A CA 1
ATOM 601 C C . ARG A 1 83 ? 17.763 -11.941 1.595 1.00 63.97 83 ARG A C 1
ATOM 603 O O . ARG A 1 83 ? 18.568 -12.569 0.906 1.00 63.97 83 ARG A O 1
ATOM 610 N N . PRO A 1 84 ? 18.035 -10.702 2.049 1.00 57.06 84 PRO A N 1
ATOM 611 C CA . PRO A 1 84 ? 19.341 -10.099 1.841 1.00 57.06 84 PRO A CA 1
ATOM 612 C C . PRO A 1 84 ? 20.397 -11.020 2.454 1.00 57.06 84 PRO A C 1
ATOM 614 O O . PRO A 1 84 ? 20.200 -11.546 3.556 1.00 57.06 84 PRO A O 1
ATOM 617 N N . ALA A 1 85 ? 21.496 -11.237 1.723 1.00 65.12 85 ALA A N 1
ATOM 618 C CA . ALA A 1 85 ? 22.605 -12.062 2.187 1.00 65.12 85 ALA A CA 1
ATOM 619 C C . ALA A 1 85 ? 22.946 -11.685 3.640 1.00 65.12 85 ALA A C 1
ATOM 621 O O . ALA A 1 85 ? 23.026 -10.489 3.946 1.00 65.12 85 ALA A O 1
ATOM 622 N N . PRO A 1 86 ? 23.098 -12.669 4.550 1.00 53.16 86 PRO A N 1
ATOM 623 C CA . PRO A 1 86 ? 23.261 -12.385 5.967 1.00 53.16 86 PRO A CA 1
ATOM 624 C C . PRO A 1 86 ? 24.417 -11.393 6.146 1.00 53.16 86 PRO A C 1
ATOM 626 O O . PRO A 1 86 ? 25.502 -11.634 5.600 1.00 53.16 86 PRO A O 1
ATOM 629 N N . PRO A 1 87 ? 24.205 -10.272 6.867 1.00 50.22 87 PRO A N 1
ATOM 630 C CA . PRO A 1 87 ? 25.238 -9.266 7.040 1.00 50.22 87 PRO A CA 1
ATOM 631 C C . PRO A 1 87 ? 26.480 -9.944 7.608 1.00 50.22 87 PRO A C 1
ATOM 633 O O . PRO A 1 87 ? 26.396 -10.773 8.522 1.00 50.22 87 PRO A O 1
ATOM 636 N N . SER A 1 88 ? 27.638 -9.633 7.024 1.00 58.72 88 SER A N 1
ATOM 637 C CA . SER A 1 88 ? 28.898 -10.255 7.411 1.00 58.72 88 SER A CA 1
ATOM 638 C C . SER A 1 88 ? 29.073 -10.164 8.933 1.00 58.72 88 SER A C 1
ATOM 640 O O . SER A 1 88 ? 28.821 -9.130 9.561 1.00 58.72 88 SER A O 1
ATOM 642 N N . ARG A 1 89 ? 29.491 -11.276 9.554 1.00 55.19 89 ARG A N 1
ATOM 643 C CA . ARG A 1 89 ? 29.599 -11.445 11.020 1.00 55.19 89 ARG A CA 1
ATOM 644 C C . ARG A 1 89 ? 30.472 -10.384 11.724 1.00 55.19 89 ARG A C 1
ATOM 646 O O . ARG A 1 89 ? 30.515 -10.354 12.951 1.00 55.19 89 ARG A O 1
ATOM 653 N N . ALA A 1 90 ? 31.152 -9.516 10.974 1.00 62.47 90 ALA A N 1
ATOM 654 C CA . ALA A 1 90 ? 31.941 -8.401 11.482 1.00 62.47 90 ALA A CA 1
ATOM 655 C C . ALA A 1 90 ? 31.085 -7.294 12.132 1.00 62.47 90 ALA A C 1
ATOM 657 O O . ALA A 1 90 ? 31.479 -6.774 13.175 1.00 62.47 90 ALA A O 1
ATOM 658 N N . ASN A 1 91 ? 29.896 -6.987 11.599 1.00 56.66 91 ASN A N 1
ATOM 659 C CA . ASN A 1 91 ? 29.105 -5.838 12.073 1.00 56.66 91 ASN A CA 1
ATOM 660 C C . ASN A 1 91 ? 28.188 -6.174 13.264 1.00 56.66 91 ASN A C 1
ATOM 662 O O . ASN A 1 91 ? 27.901 -5.316 14.096 1.00 56.66 91 ASN A O 1
ATOM 666 N N . VAL A 1 92 ? 27.790 -7.442 13.421 1.00 55.62 92 VAL A N 1
ATOM 667 C CA . VAL A 1 92 ? 26.936 -7.894 14.542 1.00 55.62 92 VAL A CA 1
ATOM 668 C C . VAL A 1 92 ? 27.694 -7.888 15.878 1.00 55.62 92 VAL A C 1
ATOM 670 O O . VAL A 1 92 ? 27.100 -7.682 16.936 1.00 55.62 92 VAL A O 1
ATOM 673 N N . ARG A 1 93 ? 29.026 -8.027 15.845 1.00 67.69 93 ARG A N 1
ATOM 674 C CA . ARG A 1 93 ? 29.879 -8.046 17.045 1.00 67.69 93 ARG A CA 1
ATOM 675 C C . ARG A 1 93 ? 29.867 -6.728 17.834 1.00 67.69 93 ARG A C 1
ATOM 677 O O . ARG A 1 93 ? 30.139 -6.754 19.030 1.00 67.69 93 ARG A O 1
ATOM 684 N N . TRP A 1 94 ? 29.518 -5.613 17.190 1.00 65.31 94 TRP A N 1
ATOM 685 C CA . TRP A 1 94 ? 29.434 -4.290 17.821 1.00 65.31 94 TRP A CA 1
ATOM 686 C C . TRP A 1 94 ? 28.021 -3.893 18.271 1.00 65.31 94 TRP A C 1
ATOM 688 O O . TRP A 1 94 ? 27.883 -3.032 19.137 1.00 65.31 94 TRP A O 1
ATOM 698 N N . LEU A 1 95 ? 26.972 -4.544 17.762 1.00 68.19 95 LEU A N 1
ATOM 699 C CA . LEU A 1 95 ? 25.586 -4.215 18.122 1.00 68.19 95 LEU A CA 1
ATOM 700 C C . LEU A 1 95 ? 25.156 -4.820 19.466 1.00 68.19 95 LEU A C 1
ATOM 702 O O . LEU A 1 95 ? 24.418 -4.188 20.219 1.00 68.19 95 LEU A O 1
ATOM 706 N N . VAL A 1 96 ? 25.666 -6.005 19.812 1.00 74.31 96 VAL A N 1
ATOM 707 C CA . VAL A 1 96 ? 25.382 -6.664 21.101 1.00 74.31 96 VAL A CA 1
ATOM 708 C C . VAL A 1 96 ? 25.811 -5.815 22.314 1.00 74.31 96 VAL A C 1
ATOM 710 O O . VAL A 1 96 ? 24.985 -5.620 23.208 1.00 74.31 96 VAL A O 1
ATOM 713 N N . PRO A 1 97 ? 27.037 -5.250 22.379 1.00 76.38 97 PRO A N 1
ATOM 714 C CA . PRO A 1 97 ? 27.406 -4.378 23.494 1.00 76.38 97 PRO A CA 1
ATOM 715 C C . PRO A 1 97 ? 26.620 -3.055 23.509 1.00 76.38 97 PRO A C 1
ATOM 717 O O . PRO A 1 97 ? 26.302 -2.559 24.587 1.00 76.38 97 PRO A O 1
ATOM 720 N N . ALA A 1 98 ? 26.238 -2.508 22.348 1.00 76.31 98 ALA A N 1
ATOM 721 C CA . ALA A 1 98 ? 25.436 -1.284 22.279 1.00 76.31 98 ALA A CA 1
ATOM 722 C C . ALA A 1 98 ? 24.022 -1.475 22.864 1.00 76.31 98 ALA A C 1
ATOM 724 O O . ALA A 1 98 ? 23.562 -0.645 23.650 1.00 76.31 98 ALA A O 1
ATOM 725 N N . ALA A 1 99 ? 23.366 -2.598 22.554 1.00 79.12 99 ALA A N 1
ATOM 726 C CA . ALA A 1 99 ? 22.063 -2.941 23.124 1.00 79.12 99 ALA A CA 1
ATOM 727 C C . ALA A 1 99 ? 22.135 -3.157 24.649 1.00 79.12 99 ALA A C 1
ATOM 729 O O . ALA A 1 99 ? 21.265 -2.688 25.382 1.00 79.12 99 ALA A O 1
ATOM 730 N N . ALA A 1 100 ? 23.203 -3.794 25.147 1.00 82.75 100 ALA A N 1
ATOM 731 C CA . ALA A 1 100 ? 23.411 -3.988 26.583 1.00 82.75 100 ALA A CA 1
ATOM 732 C C . ALA A 1 100 ? 23.576 -2.653 27.338 1.00 82.75 100 ALA A C 1
ATOM 734 O O . ALA A 1 100 ? 22.970 -2.463 28.393 1.00 82.75 100 ALA A O 1
ATOM 735 N N . CYS A 1 101 ? 24.332 -1.700 26.780 1.00 86.94 101 CYS A N 1
ATOM 736 C CA . CYS A 1 101 ? 24.482 -0.362 27.362 1.00 86.94 101 CYS A CA 1
ATOM 737 C C . CYS A 1 101 ? 23.151 0.402 27.432 1.00 86.94 101 CYS A C 1
ATOM 739 O O . CYS A 1 101 ? 22.899 1.108 28.409 1.00 86.94 101 CYS A O 1
ATOM 741 N N . LEU A 1 102 ? 22.286 0.238 26.429 1.00 88.31 102 LEU A N 1
ATOM 742 C CA . LEU A 1 102 ? 20.985 0.904 26.377 1.00 88.31 102 LEU A CA 1
ATOM 743 C C . LEU A 1 102 ? 20.044 0.373 27.471 1.00 88.31 102 LEU A C 1
ATOM 745 O O . LEU A 1 102 ? 19.445 1.162 28.201 1.00 88.31 102 LEU A O 1
ATOM 749 N N . VAL A 1 103 ? 19.994 -0.949 27.671 1.00 86.75 103 VAL A N 1
ATOM 750 C CA . VAL A 1 103 ? 19.207 -1.572 28.753 1.00 86.75 103 VAL A CA 1
ATOM 751 C C . VAL A 1 103 ? 19.698 -1.116 30.130 1.00 86.75 103 VAL A C 1
ATOM 753 O O . VAL A 1 103 ? 18.889 -0.737 30.977 1.00 86.75 103 VAL A O 1
ATOM 756 N N . VAL A 1 104 ? 21.017 -1.077 30.351 1.00 92.31 104 VAL A N 1
ATOM 757 C CA . VAL A 1 104 ? 21.598 -0.581 31.611 1.00 92.31 104 VAL A CA 1
ATOM 758 C C . VAL A 1 104 ? 21.248 0.895 31.836 1.00 92.31 104 VAL A C 1
ATOM 760 O O . VAL A 1 104 ? 20.862 1.266 32.945 1.00 92.31 104 VAL A O 1
ATOM 763 N N . GLY A 1 105 ? 21.306 1.726 30.792 1.00 90.38 105 GLY A N 1
ATOM 764 C CA . GLY A 1 105 ? 20.907 3.134 30.854 1.00 90.38 105 GLY A CA 1
ATOM 765 C C . GLY A 1 105 ? 19.438 3.328 31.241 1.00 90.38 105 GLY A C 1
ATOM 766 O O . GLY A 1 105 ? 19.142 4.156 32.102 1.00 90.38 105 GLY A O 1
ATOM 767 N N . ILE A 1 106 ? 18.528 2.526 30.678 1.00 87.31 106 ILE A N 1
ATOM 768 C CA . ILE A 1 106 ? 17.098 2.555 31.025 1.00 87.31 106 ILE A CA 1
ATOM 769 C C . ILE A 1 106 ? 16.886 2.159 32.489 1.00 87.31 106 ILE A C 1
ATOM 771 O O . ILE A 1 106 ? 16.189 2.865 33.215 1.00 87.31 106 ILE A O 1
ATOM 775 N N . VAL A 1 107 ? 17.512 1.074 32.954 1.00 88.50 107 VAL A N 1
ATOM 776 C CA . VAL A 1 107 ? 17.376 0.616 34.348 1.00 88.50 107 VAL A CA 1
ATOM 777 C C . VAL A 1 107 ? 17.896 1.676 35.321 1.00 88.50 107 VAL A C 1
ATOM 779 O O . VAL A 1 107 ? 17.208 2.014 36.286 1.00 88.50 107 VAL A O 1
ATOM 782 N N . ILE A 1 108 ? 19.064 2.268 35.053 1.00 92.00 108 ILE A N 1
ATOM 783 C CA . ILE A 1 108 ? 19.613 3.358 35.875 1.00 92.00 108 ILE A CA 1
ATOM 784 C C . ILE A 1 108 ? 18.683 4.577 35.845 1.00 92.00 108 ILE A C 1
ATOM 786 O O . ILE A 1 108 ? 18.408 5.150 36.898 1.00 92.00 108 ILE A O 1
ATOM 790 N N . GLY A 1 109 ? 18.151 4.942 34.676 1.00 89.25 109 GLY A N 1
ATOM 791 C CA . GLY A 1 109 ? 17.202 6.045 34.521 1.00 89.25 109 GLY A CA 1
ATOM 792 C C . GLY A 1 109 ? 15.923 5.845 35.335 1.00 89.25 109 GLY A C 1
ATOM 793 O O . GLY A 1 109 ? 15.532 6.737 36.085 1.00 89.25 109 GLY A O 1
ATOM 794 N N . ILE A 1 110 ? 15.316 4.656 35.271 1.00 83.62 110 ILE A N 1
ATOM 795 C CA . ILE A 1 110 ? 14.124 4.297 36.057 1.00 83.62 110 ILE A CA 1
ATOM 796 C C . ILE A 1 110 ? 14.432 4.336 37.559 1.00 83.62 110 ILE A C 1
ATOM 798 O O . ILE A 1 110 ? 13.644 4.873 38.341 1.00 83.62 110 ILE A O 1
ATOM 802 N N . THR A 1 111 ? 15.589 3.819 37.978 1.00 82.06 111 THR A N 1
ATOM 803 C CA . THR A 1 111 ? 15.989 3.775 39.396 1.00 82.06 111 THR A CA 1
ATOM 804 C C . THR A 1 111 ? 16.282 5.180 39.942 1.00 82.06 111 THR A C 1
ATOM 806 O O . THR A 1 111 ? 15.893 5.532 41.057 1.00 82.06 111 THR A O 1
ATOM 809 N N . PHE A 1 112 ? 16.921 6.033 39.142 1.00 89.31 112 PHE A N 1
ATOM 810 C CA . PHE A 1 112 ? 17.200 7.426 39.495 1.00 89.31 112 PHE A CA 1
ATOM 811 C C . PHE A 1 112 ? 15.929 8.284 39.512 1.00 89.31 112 PHE A C 1
ATOM 813 O O . PHE A 1 112 ? 15.734 9.106 40.408 1.00 89.31 112 PHE A O 1
ATOM 820 N N . TYR A 1 113 ? 15.028 8.072 38.551 1.00 83.75 113 TYR A N 1
ATOM 821 C CA . TYR A 1 113 ? 13.749 8.770 38.495 1.00 83.75 113 TYR A CA 1
ATOM 822 C C . TYR A 1 113 ? 12.856 8.396 39.682 1.00 83.75 113 TYR A C 1
ATOM 824 O O . TYR A 1 113 ? 12.304 9.279 40.334 1.00 83.75 113 TYR A O 1
ATOM 832 N N . SER A 1 114 ? 12.765 7.111 40.029 1.00 80.56 114 SER A N 1
ATOM 833 C CA . SER A 1 114 ? 11.971 6.640 41.174 1.00 80.56 114 SER A CA 1
ATOM 834 C C . SER A 1 114 ? 12.521 7.111 42.526 1.00 80.56 114 SER A C 1
ATOM 836 O O . SER A 1 114 ? 11.742 7.474 43.405 1.00 80.56 114 SER A O 1
ATOM 838 N N . THR A 1 115 ? 13.845 7.202 42.688 1.00 82.62 115 THR A N 1
ATOM 839 C CA . THR A 1 115 ? 14.460 7.723 43.925 1.00 82.62 115 THR A CA 1
ATOM 840 C C . THR A 1 115 ? 14.374 9.246 44.057 1.00 82.62 115 THR A C 1
ATOM 842 O O . THR A 1 115 ? 14.227 9.750 45.170 1.00 82.62 115 THR A O 1
ATOM 845 N N . ARG A 1 116 ? 14.421 10.002 42.949 1.00 82.81 116 ARG A N 1
ATOM 846 C CA . ARG A 1 116 ? 14.413 11.478 42.978 1.00 82.81 116 ARG A CA 1
ATOM 847 C C . ARG A 1 116 ? 13.021 12.107 42.903 1.00 82.81 116 ARG A C 1
ATOM 849 O O . ARG A 1 116 ? 12.829 13.191 43.444 1.00 82.81 116 ARG A O 1
ATOM 856 N N . SER A 1 117 ? 12.050 11.454 42.268 1.00 77.00 117 SER A N 1
ATOM 857 C CA . SER A 1 117 ? 10.688 11.994 42.093 1.00 77.00 117 SER A CA 1
ATOM 858 C C . SER A 1 117 ? 9.846 12.003 43.375 1.00 77.00 117 SER A C 1
ATOM 860 O O . SER A 1 117 ? 8.727 12.510 43.364 1.00 77.00 117 SER A O 1
ATOM 862 N N . GLY A 1 118 ? 10.352 11.464 44.493 1.00 66.25 118 GLY A N 1
ATOM 863 C CA . GLY A 1 118 ? 9.581 11.383 45.735 1.00 66.25 118 GLY A CA 1
ATOM 864 C C . GLY A 1 118 ? 8.301 10.561 45.571 1.00 66.25 118 GLY A C 1
ATOM 865 O O . GLY A 1 118 ? 7.334 10.791 46.299 1.00 66.25 118 GLY A O 1
ATOM 866 N N . TYR A 1 119 ? 8.288 9.632 44.606 1.00 57.31 119 TYR A N 1
ATOM 867 C CA . TYR A 1 119 ? 7.155 8.768 44.316 1.00 57.31 119 TYR A CA 1
ATOM 868 C C . TYR A 1 119 ? 6.873 7.890 45.538 1.00 57.31 119 TYR A C 1
ATOM 870 O O . TYR A 1 119 ? 7.492 6.850 45.752 1.00 57.31 119 TYR A O 1
ATOM 878 N N . LYS A 1 120 ? 5.946 8.343 46.385 1.00 55.44 120 LYS A N 1
ATOM 879 C CA . LYS A 1 120 ? 5.336 7.510 47.416 1.00 55.44 120 LYS A CA 1
ATOM 880 C C . LYS A 1 120 ? 4.398 6.565 46.667 1.00 55.44 120 LYS A C 1
ATOM 882 O O . LYS A 1 120 ? 3.432 7.074 46.094 1.00 55.44 120 LYS A O 1
ATOM 887 N N . PRO A 1 121 ? 4.657 5.244 46.618 1.00 58.19 121 PRO A N 1
ATOM 888 C CA . PRO A 1 121 ? 3.706 4.319 46.021 1.00 58.19 121 PRO A CA 1
ATOM 889 C C . PRO A 1 121 ? 2.352 4.565 46.682 1.00 58.19 121 PRO A C 1
ATOM 891 O O . PRO A 1 121 ? 2.251 4.616 47.913 1.00 58.19 121 PRO A O 1
ATOM 894 N N . ALA A 1 122 ? 1.342 4.833 45.859 1.00 55.84 122 ALA A N 1
ATOM 895 C CA . ALA A 1 122 ? 0.001 5.106 46.329 1.00 55.84 122 ALA A CA 1
ATOM 896 C C . ALA A 1 122 ? -0.473 3.904 47.155 1.00 55.84 122 ALA A C 1
ATOM 898 O O . ALA A 1 122 ? -0.670 2.820 46.622 1.00 55.84 122 ALA A O 1
ATOM 899 N N . TYR A 1 123 ? -0.569 4.124 48.467 1.00 48.31 123 TYR A N 1
ATOM 900 C CA . TYR A 1 123 ? -1.372 3.387 49.435 1.00 48.31 123 TYR A CA 1
ATOM 901 C C . TYR A 1 123 ? -1.464 1.871 49.184 1.00 48.31 123 TYR A C 1
ATOM 903 O O . TYR A 1 123 ? -2.389 1.384 48.535 1.00 48.31 123 TYR A O 1
ATOM 911 N N . ALA A 1 124 ? -0.535 1.107 49.768 1.00 48.66 124 ALA A N 1
ATOM 912 C CA . ALA A 1 124 ? -0.773 -0.317 49.971 1.00 48.66 124 ALA A CA 1
ATOM 913 C C . ALA A 1 124 ? -2.102 -0.471 50.743 1.00 48.66 124 ALA A C 1
ATOM 915 O O . ALA A 1 124 ? -2.259 0.172 51.790 1.00 48.66 124 ALA A O 1
ATOM 916 N N . PRO A 1 125 ? -3.076 -1.255 50.245 1.00 55.47 125 PRO A N 1
ATOM 917 C CA . PRO A 1 125 ? -4.306 -1.496 50.982 1.00 55.47 125 PRO A CA 1
ATOM 918 C C . PRO A 1 125 ? -3.953 -2.077 52.359 1.00 55.47 125 PRO A C 1
ATOM 920 O O . PRO A 1 125 ? -2.985 -2.837 52.466 1.00 55.47 125 PRO A O 1
ATOM 923 N N . PRO A 1 126 ? -4.688 -1.708 53.426 1.00 51.38 126 PRO A N 1
ATOM 924 C CA . PRO A 1 126 ? -4.419 -2.225 54.760 1.00 51.38 126 PRO A CA 1
ATOM 925 C C . PRO A 1 126 ? -4.397 -3.752 54.705 1.00 51.38 126 PRO A C 1
ATOM 927 O O . PRO A 1 126 ? -5.299 -4.367 54.131 1.00 51.38 126 PRO A O 1
ATOM 930 N N . SER A 1 127 ? -3.343 -4.350 55.265 1.00 66.69 127 SER A N 1
ATOM 931 C CA . SER A 1 127 ? -3.191 -5.800 55.311 1.00 66.69 127 SER A CA 1
ATOM 932 C C . SER A 1 127 ? -4.449 -6.439 55.902 1.00 66.69 127 SER A C 1
ATOM 934 O O . SER A 1 127 ? -5.112 -5.879 56.782 1.00 66.69 127 SER A O 1
ATOM 936 N N . VAL A 1 128 ? -4.785 -7.629 55.407 1.00 63.97 128 VAL A N 1
ATOM 937 C CA . VAL A 1 128 ? -5.964 -8.405 55.824 1.00 63.97 128 VAL A CA 1
ATOM 938 C C . VAL A 1 128 ? -6.007 -8.592 57.356 1.00 63.97 128 VAL A C 1
ATOM 940 O O . VAL A 1 128 ? -7.088 -8.643 57.941 1.00 63.97 128 VAL A O 1
ATOM 943 N N . GLU A 1 129 ? -4.852 -8.559 58.029 1.00 66.38 129 GLU A N 1
ATOM 944 C CA . GLU A 1 129 ? -4.720 -8.537 59.494 1.00 66.38 129 GLU A CA 1
ATOM 945 C C . GLU A 1 129 ? -5.427 -7.355 60.175 1.00 66.38 129 GLU A C 1
ATOM 947 O O . GLU A 1 129 ? -6.106 -7.545 61.186 1.00 66.38 129 GLU A O 1
ATOM 952 N N . TYR A 1 130 ? -5.357 -6.141 59.617 1.00 58.53 130 TYR A N 1
ATOM 953 C CA . TYR A 1 130 ? -6.005 -4.971 60.221 1.00 58.53 130 TYR A CA 1
ATOM 954 C C . TYR A 1 130 ? -7.537 -5.019 60.074 1.00 58.53 130 TYR A C 1
ATOM 956 O O . TYR A 1 130 ? -8.278 -4.520 60.927 1.00 58.53 130 TYR A O 1
ATOM 964 N N . ALA A 1 131 ? -8.035 -5.668 59.016 1.00 61.66 131 ALA A N 1
ATOM 965 C CA . ALA A 1 131 ? -9.465 -5.885 58.809 1.00 61.66 131 ALA A CA 1
ATOM 966 C C . ALA A 1 131 ? -10.040 -6.970 59.744 1.00 61.66 131 ALA A C 1
ATOM 968 O O . ALA A 1 131 ? -11.195 -6.854 60.167 1.00 61.66 131 ALA A O 1
ATOM 969 N N . MET A 1 132 ? -9.246 -7.982 60.118 1.00 65.25 132 MET A N 1
ATOM 970 C CA . MET A 1 132 ? -9.671 -9.018 61.070 1.00 65.25 132 MET A CA 1
ATOM 971 C C . MET A 1 132 ? -9.688 -8.513 62.521 1.00 65.25 132 MET A C 1
ATOM 973 O O . MET A 1 132 ? -10.680 -8.730 63.221 1.00 65.25 132 MET A O 1
ATOM 977 N N . ALA A 1 133 ? -8.694 -7.721 62.942 1.00 63.00 133 ALA A N 1
ATOM 978 C CA . ALA A 1 133 ? -8.630 -7.170 64.303 1.00 63.00 133 ALA A CA 1
ATOM 979 C C . ALA A 1 133 ? -9.846 -6.286 64.668 1.00 63.00 133 ALA A C 1
ATOM 981 O O . ALA A 1 133 ? -10.286 -6.231 65.819 1.00 63.00 133 ALA A O 1
ATOM 982 N N . LYS A 1 134 ? -10.459 -5.620 63.679 1.00 52.75 134 LYS A N 1
ATOM 983 C CA . LYS A 1 134 ? -11.643 -4.771 63.895 1.00 52.75 134 LYS A CA 1
ATOM 984 C C . LYS A 1 134 ? -12.953 -5.564 64.024 1.00 52.75 134 LYS A C 1
ATOM 986 O O . LYS A 1 134 ? -13.927 -5.033 64.561 1.00 52.75 134 LYS A O 1
ATOM 991 N N . ARG A 1 135 ? -12.997 -6.820 63.555 1.00 57.53 135 ARG A N 1
ATOM 992 C CA . ARG A 1 135 ? -14.157 -7.715 63.734 1.00 57.53 135 ARG A CA 1
ATOM 993 C C . ARG A 1 135 ? -14.176 -8.365 65.116 1.00 57.53 135 ARG A C 1
ATOM 995 O O . ARG A 1 135 ? -15.258 -8.485 65.686 1.00 57.53 135 ARG A O 1
ATOM 1002 N N . GLU A 1 136 ? -13.022 -8.687 65.694 1.00 55.25 136 GLU A N 1
ATOM 1003 C CA . GLU A 1 136 ? -12.958 -9.301 67.030 1.00 55.25 136 GLU A CA 1
ATOM 1004 C C . GLU A 1 136 ? -13.324 -8.328 68.163 1.00 55.25 136 GLU A C 1
ATOM 1006 O O . GLU A 1 136 ? -14.022 -8.714 69.100 1.00 55.25 136 GLU A O 1
ATOM 1011 N N . TYR A 1 137 ? -12.989 -7.037 68.048 1.00 49.47 137 TYR A N 1
ATOM 1012 C CA . TYR A 1 137 ? -13.323 -6.048 69.087 1.00 49.47 137 TYR A CA 1
ATOM 1013 C C . TYR A 1 137 ? -14.838 -5.799 69.250 1.00 49.47 137 TYR A C 1
ATOM 1015 O O . TYR A 1 137 ? -15.301 -5.395 70.315 1.00 49.47 137 TYR A O 1
ATOM 1023 N N . LYS A 1 138 ? -15.650 -6.066 68.216 1.00 48.25 138 LYS A N 1
ATOM 1024 C CA . LYS A 1 138 ? -17.115 -5.905 68.289 1.00 48.25 138 LYS A CA 1
ATOM 1025 C C . LYS A 1 138 ? -17.844 -7.117 68.879 1.00 48.25 138 LYS A C 1
ATOM 1027 O O . LYS A 1 138 ? -19.021 -6.992 69.208 1.00 48.25 138 LYS A O 1
ATOM 1032 N N . ALA A 1 139 ? -17.171 -8.258 69.034 1.00 52.41 139 ALA A N 1
ATOM 1033 C CA . ALA A 1 139 ? -17.775 -9.488 69.546 1.00 52.41 139 ALA A CA 1
ATOM 1034 C C . ALA A 1 139 ? -17.680 -9.640 71.079 1.00 52.41 139 ALA A C 1
ATOM 1036 O O . ALA A 1 139 ? -18.372 -10.482 71.645 1.00 52.41 139 ALA A O 1
ATOM 1037 N N . SER A 1 140 ? -16.876 -8.822 71.767 1.00 50.41 140 SER A N 1
ATOM 1038 C CA . SER A 1 140 ? -16.555 -8.999 73.194 1.00 50.41 140 SER A CA 1
ATOM 1039 C C . SER A 1 140 ? -17.223 -8.004 74.155 1.00 50.41 140 SER A C 1
ATOM 1041 O O . SER A 1 140 ? -16.899 -7.992 75.339 1.00 50.41 140 SER A O 1
ATOM 1043 N N . SER A 1 141 ? -18.182 -7.186 73.703 1.00 44.22 141 SER A N 1
ATOM 1044 C CA . SER A 1 141 ? -18.901 -6.267 74.604 1.00 44.22 141 SER A CA 1
ATOM 1045 C C . SER A 1 141 ? -19.893 -7.031 75.505 1.00 44.22 141 SER A C 1
ATOM 1047 O O . SER A 1 141 ? -20.830 -7.644 74.985 1.00 44.22 141 SER A O 1
ATOM 1049 N N . PRO A 1 142 ? -19.734 -7.013 76.844 1.00 45.81 142 PRO A N 1
ATOM 1050 C CA . PRO A 1 142 ? -20.605 -7.756 77.749 1.00 45.81 142 PRO A CA 1
ATOM 1051 C C . PRO A 1 142 ? -21.996 -7.114 77.838 1.00 45.81 142 PRO A C 1
ATOM 1053 O O . PRO A 1 142 ? -22.137 -5.910 78.050 1.00 45.81 142 PRO A O 1
ATOM 1056 N N . LYS A 1 143 ? -23.042 -7.938 77.693 1.00 48.69 143 LYS A N 1
ATOM 1057 C CA . LYS A 1 143 ? -24.437 -7.533 77.916 1.00 48.69 143 LYS A CA 1
ATOM 1058 C C . LYS A 1 143 ? -24.660 -7.184 79.400 1.00 48.69 143 LYS A C 1
ATOM 1060 O O . LYS A 1 143 ? -24.204 -7.942 80.259 1.00 48.69 143 LYS A O 1
ATOM 1065 N N . PRO A 1 144 ? -25.392 -6.103 79.724 1.00 41.22 144 PRO A N 1
ATOM 1066 C CA . PRO A 1 144 ? -25.794 -5.812 81.097 1.00 41.22 144 PRO A CA 1
ATOM 1067 C C . PRO A 1 144 ? -26.780 -6.882 81.595 1.00 41.22 144 PRO A C 1
ATOM 1069 O O . PRO A 1 144 ? -27.741 -7.221 80.903 1.00 41.22 144 PRO A O 1
ATOM 1072 N N . LYS A 1 145 ? -26.514 -7.440 82.782 1.00 42.78 145 LYS A N 1
ATOM 1073 C CA . LYS A 1 145 ? -27.380 -8.422 83.451 1.00 42.78 145 LYS A CA 1
ATOM 1074 C C . LYS A 1 145 ? -28.664 -7.742 83.928 1.00 42.78 145 LYS A C 1
ATOM 1076 O O . LYS A 1 145 ? -28.605 -6.705 84.583 1.00 42.78 145 LYS A O 1
ATOM 1081 N N . ALA A 1 146 ? -29.803 -8.344 83.601 1.00 46.47 146 ALA A N 1
ATOM 1082 C CA . ALA A 1 146 ? -31.147 -7.863 83.905 1.00 46.47 146 ALA A CA 1
ATOM 1083 C C . ALA A 1 146 ? -31.725 -8.529 85.169 1.00 46.47 146 ALA A C 1
ATOM 1085 O O . ALA A 1 146 ? -32.887 -8.921 85.186 1.00 46.47 146 ALA A O 1
ATOM 1086 N N . ASP A 1 147 ? -30.921 -8.633 86.228 1.00 48.81 147 ASP A N 1
ATOM 1087 C CA . ASP A 1 147 ? -31.314 -9.276 87.486 1.00 48.81 147 ASP A CA 1
ATOM 1088 C C . ASP A 1 147 ? -31.274 -8.232 88.611 1.00 48.81 147 ASP A C 1
ATOM 1090 O O . ASP A 1 147 ? -30.350 -8.206 89.421 1.00 48.81 147 ASP A O 1
ATOM 1094 N N . ALA A 1 148 ? -32.220 -7.289 88.616 1.00 46.75 148 ALA A N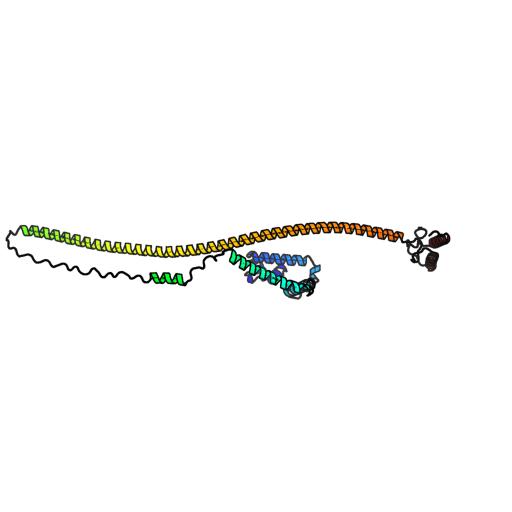 1
ATOM 1095 C CA . ALA A 1 148 ? -32.259 -6.254 89.653 1.00 46.75 148 ALA A CA 1
ATOM 1096 C C . ALA A 1 148 ? -33.653 -5.671 89.933 1.00 46.75 148 ALA A C 1
ATOM 1098 O O . ALA A 1 148 ? -33.738 -4.498 90.249 1.00 46.75 148 ALA A O 1
ATOM 1099 N N . PHE A 1 149 ? -34.748 -6.434 89.836 1.00 45.97 149 PHE A N 1
ATOM 1100 C CA . PHE A 1 149 ? -36.054 -5.991 90.363 1.00 45.97 149 PHE A CA 1
ATOM 1101 C C . PHE A 1 149 ? -36.923 -7.186 90.772 1.00 45.97 149 PHE A C 1
ATOM 1103 O O . PHE A 1 149 ? -37.900 -7.526 90.114 1.00 45.97 149 PHE A O 1
ATOM 1110 N N . ALA A 1 150 ? -36.557 -7.837 91.873 1.00 44.19 150 ALA A N 1
ATOM 1111 C CA . ALA A 1 150 ? -37.410 -8.816 92.539 1.00 44.19 150 ALA A CA 1
ATOM 1112 C C . ALA A 1 150 ? -37.225 -8.717 94.058 1.00 44.19 150 ALA A C 1
ATOM 1114 O O . ALA A 1 150 ? -36.731 -9.646 94.677 1.00 44.19 150 ALA A O 1
ATOM 1115 N N . ASP A 1 151 ? -37.576 -7.574 94.653 1.00 49.38 151 ASP A N 1
ATOM 1116 C CA . ASP A 1 151 ? -37.879 -7.519 96.088 1.00 49.38 151 ASP A CA 1
ATOM 1117 C C . ASP A 1 151 ? -38.662 -6.245 96.444 1.00 49.38 151 ASP A C 1
ATOM 1119 O O . ASP A 1 151 ? -38.113 -5.184 96.726 1.00 49.38 151 ASP A O 1
ATOM 1123 N N . ALA A 1 152 ? -39.990 -6.351 96.406 1.00 41.47 152 ALA A N 1
ATOM 1124 C CA . ALA A 1 152 ? -40.906 -5.400 97.030 1.00 41.47 152 ALA A CA 1
ATOM 1125 C C . ALA A 1 152 ? -42.128 -6.168 97.554 1.00 41.47 152 ALA A C 1
ATOM 1127 O O . ALA A 1 152 ? -43.221 -6.145 96.992 1.00 41.47 152 ALA A O 1
ATOM 1128 N N . ARG A 1 153 ? -41.902 -6.911 98.640 1.00 41.72 153 ARG A N 1
ATOM 1129 C CA . ARG A 1 153 ? -42.921 -7.609 99.431 1.00 41.72 153 ARG A CA 1
ATOM 1130 C C . ARG A 1 153 ? -43.780 -6.556 100.150 1.00 41.72 153 ARG A C 1
ATOM 1132 O O . ARG A 1 153 ? -43.370 -6.009 101.173 1.00 41.72 153 ARG A O 1
ATOM 1139 N N . MET A 1 154 ? -44.946 -6.221 99.596 1.00 40.12 154 MET A N 1
ATOM 1140 C CA . MET A 1 154 ? -45.933 -5.378 100.280 1.00 40.12 154 MET A CA 1
ATOM 1141 C C . MET A 1 154 ? -46.536 -6.123 101.478 1.00 40.12 154 MET A C 1
ATOM 1143 O O . MET A 1 154 ? -46.858 -7.307 101.402 1.00 40.12 154 MET A O 1
ATOM 1147 N N . LYS A 1 155 ? -46.640 -5.401 102.596 1.00 45.91 155 LYS A N 1
ATOM 1148 C CA . LYS A 1 155 ? -47.170 -5.850 103.884 1.00 45.91 155 LYS A CA 1
ATOM 1149 C C . LYS A 1 155 ? -48.687 -6.055 103.833 1.00 45.91 155 LYS A C 1
ATOM 1151 O O . LYS A 1 155 ? -49.419 -5.221 103.310 1.00 45.91 155 LYS A O 1
ATOM 1156 N N . GLU A 1 156 ? -49.112 -7.143 104.462 1.00 44.41 156 GLU A N 1
ATOM 1157 C CA . GLU A 1 156 ? -50.482 -7.507 104.834 1.00 44.41 156 GLU A CA 1
ATOM 1158 C C . GLU A 1 156 ? -51.148 -6.410 105.701 1.00 44.41 156 GLU A C 1
ATOM 1160 O O . GLU A 1 156 ? -50.549 -5.994 106.701 1.00 44.41 156 GLU A O 1
ATOM 1165 N N . PRO A 1 157 ? -52.366 -5.927 105.379 1.00 45.50 157 PRO A N 1
ATOM 1166 C CA . PRO A 1 157 ? -53.112 -5.040 106.263 1.00 45.50 157 PRO A CA 1
ATOM 1167 C C . PRO A 1 157 ? -53.892 -5.818 107.335 1.00 45.50 157 PRO A C 1
ATOM 1169 O O . PRO A 1 157 ? -54.535 -6.831 107.066 1.00 45.50 157 PRO A O 1
ATOM 1172 N N . GLN A 1 158 ? -53.842 -5.300 108.564 1.00 49.19 158 GLN A N 1
ATOM 1173 C CA . GLN A 1 158 ? -54.520 -5.825 109.750 1.00 49.19 158 GLN A CA 1
ATOM 1174 C C . GLN A 1 158 ? -56.051 -5.688 109.680 1.00 49.19 158 GLN A C 1
ATOM 1176 O O . GLN A 1 158 ? -56.587 -4.717 109.147 1.00 49.19 158 GLN A O 1
ATOM 1181 N N . ALA A 1 159 ? -56.745 -6.656 110.287 1.00 43.00 159 ALA A N 1
ATOM 1182 C CA . ALA A 1 159 ? -58.200 -6.722 110.402 1.00 43.00 159 ALA A CA 1
ATOM 1183 C C . ALA A 1 159 ? -58.782 -5.612 111.310 1.00 43.00 159 ALA A C 1
ATOM 1185 O O . ALA A 1 159 ? -58.263 -5.400 112.409 1.00 43.00 159 ALA A O 1
ATOM 1186 N N . PRO A 1 160 ? -59.884 -4.940 110.919 1.00 50.25 160 PRO A N 1
ATOM 1187 C CA . PRO A 1 160 ? -60.541 -3.955 111.774 1.00 50.25 160 PRO A CA 1
ATOM 1188 C C . PRO A 1 160 ? -61.473 -4.591 112.833 1.00 50.25 160 PRO A C 1
ATOM 1190 O O . PRO A 1 160 ? -61.949 -5.720 112.671 1.00 50.25 160 PRO A O 1
ATOM 1193 N N . PRO A 1 161 ? -61.748 -3.865 113.937 1.00 51.34 161 PRO A N 1
ATOM 1194 C CA . PRO A 1 161 ? -62.462 -4.368 115.107 1.00 51.34 161 PRO A CA 1
ATOM 1195 C C . PRO A 1 161 ? -63.987 -4.407 114.920 1.00 51.34 161 PRO A C 1
ATOM 1197 O O . PRO A 1 161 ? -64.589 -3.586 114.229 1.00 51.34 161 PRO A O 1
ATOM 1200 N N . ARG A 1 162 ? -64.625 -5.367 115.602 1.00 48.00 162 ARG A N 1
ATOM 1201 C CA . ARG A 1 162 ? -66.081 -5.579 115.622 1.00 48.00 162 ARG A CA 1
ATOM 1202 C C . ARG A 1 162 ? -66.809 -4.411 116.300 1.00 48.00 162 ARG A C 1
ATOM 1204 O O . ARG A 1 162 ? -66.738 -4.271 117.519 1.00 48.00 162 ARG A O 1
ATOM 1211 N N . LEU A 1 163 ? -67.580 -3.645 115.529 1.00 40.66 163 LEU A N 1
ATOM 1212 C CA . LEU A 1 163 ? -68.562 -2.688 116.044 1.00 40.66 163 LEU A CA 1
ATOM 1213 C C . LEU A 1 163 ? -69.956 -3.328 116.097 1.00 40.66 163 LEU A C 1
ATOM 1215 O O . LEU A 1 163 ? -70.495 -3.786 115.093 1.00 40.66 163 LEU A O 1
ATOM 1219 N N . LYS A 1 164 ? -70.529 -3.351 117.303 1.00 48.91 164 LYS A N 1
ATOM 1220 C CA . LYS A 1 164 ? -71.953 -3.580 117.560 1.00 48.91 164 LYS A CA 1
ATOM 1221 C C . LYS A 1 164 ? -72.682 -2.247 117.377 1.00 48.91 164 LYS A C 1
ATOM 1223 O O . LYS A 1 164 ? -72.418 -1.330 118.148 1.00 48.91 164 LYS A O 1
ATOM 1228 N N . SER A 1 165 ? -73.638 -2.153 116.458 1.00 47.44 165 SER A N 1
ATOM 1229 C CA . SER A 1 165 ? -74.751 -1.209 116.608 1.00 47.44 165 SER A CA 1
ATOM 1230 C C . SER A 1 165 ? -75.943 -1.600 115.737 1.00 47.44 165 SER A C 1
ATOM 1232 O O . SER A 1 165 ? -75.860 -1.820 114.535 1.00 47.44 165 SER A O 1
ATOM 1234 N N . SER A 1 166 ? -77.070 -1.720 116.420 1.00 53.03 166 SER A N 1
ATOM 1235 C CA . SER A 1 166 ? -78.421 -1.893 115.916 1.00 53.03 166 SER A CA 1
ATOM 1236 C C . SER A 1 166 ? -78.916 -0.614 115.234 1.00 53.03 166 SER A C 1
ATOM 1238 O O . SER A 1 166 ? -79.023 0.424 115.891 1.00 53.03 166 SER A O 1
ATOM 1240 N N . ARG A 1 167 ? -79.266 -0.706 113.947 1.00 51.16 167 ARG A N 1
ATOM 1241 C CA . ARG A 1 167 ? -80.083 0.266 113.199 1.00 51.16 167 ARG A CA 1
ATOM 1242 C C . ARG A 1 167 ? -81.046 -0.473 112.250 1.00 51.16 167 ARG A C 1
ATOM 1244 O O . ARG A 1 167 ? -80.825 -1.653 111.979 1.00 51.16 167 ARG A O 1
ATOM 1251 N N . PRO A 1 168 ? -82.179 0.150 111.883 1.00 46.38 168 PRO A N 1
ATOM 1252 C CA . PRO A 1 168 ? -83.413 -0.548 111.546 1.00 46.38 168 PRO A CA 1
ATOM 1253 C C . PRO A 1 168 ? -83.398 -1.107 110.117 1.00 46.38 168 PRO A C 1
ATOM 1255 O O . PRO A 1 168 ? -82.871 -0.503 109.191 1.00 46.38 168 PRO A O 1
ATOM 1258 N N . TRP A 1 169 ? -84.014 -2.276 109.951 1.00 49.69 169 TRP A N 1
ATOM 1259 C CA . TRP A 1 169 ? -83.923 -3.194 108.809 1.00 49.69 169 TRP A CA 1
ATOM 1260 C C . TRP A 1 169 ? -84.409 -2.662 107.439 1.00 49.69 169 TRP A C 1
ATOM 1262 O O . TRP A 1 169 ? -84.402 -3.424 106.478 1.00 49.69 169 TRP A O 1
ATOM 1272 N N . GLN A 1 170 ? -84.792 -1.386 107.311 1.00 54.91 170 GLN A N 1
ATOM 1273 C CA . GLN A 1 170 ? -85.242 -0.783 106.044 1.00 54.91 170 GLN A CA 1
ATOM 1274 C C . GLN A 1 170 ? -84.111 -0.140 105.216 1.00 54.91 170 GLN A C 1
ATOM 1276 O O . GLN A 1 170 ? -84.197 -0.160 103.995 1.00 54.91 170 GLN A O 1
ATOM 1281 N N . GLU A 1 171 ? -83.002 0.308 105.823 1.00 53.03 171 GLU A N 1
ATOM 1282 C CA . GLU A 1 171 ? -81.806 0.775 105.075 1.00 53.03 171 GLU A CA 1
ATOM 1283 C C . GLU A 1 171 ? -81.056 -0.382 104.373 1.00 53.03 171 GLU A C 1
ATOM 1285 O O . GLU A 1 171 ? -80.204 -0.165 103.514 1.00 53.03 171 GLU A O 1
ATOM 1290 N N . ASN A 1 172 ? -81.378 -1.633 104.719 1.00 59.66 172 ASN A N 1
ATOM 1291 C CA . ASN A 1 172 ? -80.671 -2.824 104.247 1.00 59.66 172 ASN A CA 1
ATOM 1292 C C . ASN A 1 172 ? -81.118 -3.279 102.848 1.00 59.66 172 ASN A C 1
ATOM 1294 O O . ASN A 1 172 ? -80.338 -3.904 102.141 1.00 59.66 172 ASN A O 1
ATOM 1298 N N . GLU A 1 173 ? -82.347 -2.965 102.429 1.00 69.56 173 GLU A N 1
ATOM 1299 C CA . GLU A 1 173 ? -82.808 -3.269 101.066 1.00 69.56 173 GLU A CA 1
ATOM 1300 C C . GLU A 1 173 ? -82.268 -2.255 100.051 1.00 69.56 173 GLU A C 1
ATOM 1302 O O . GLU A 1 173 ? -81.736 -2.656 99.022 1.00 69.56 173 GLU A O 1
ATOM 1307 N N . GLU A 1 174 ? -82.248 -0.960 100.386 1.00 75.81 174 GLU A N 1
ATOM 1308 C CA . GLU A 1 174 ? -81.647 0.067 99.520 1.00 75.81 174 GLU A CA 1
ATOM 1309 C C . GLU A 1 174 ? -80.133 -0.157 99.332 1.00 75.81 174 GLU A C 1
ATOM 1311 O O . GLU A 1 174 ? -79.593 0.012 98.237 1.00 75.81 174 GLU A O 1
ATOM 1316 N N . LEU A 1 175 ? -79.428 -0.592 100.385 1.00 79.75 175 LEU A N 1
ATOM 1317 C CA . LEU A 1 175 ? -78.014 -0.965 100.289 1.00 79.75 175 LEU A CA 1
ATOM 1318 C C . LEU A 1 175 ? -77.795 -2.243 99.472 1.00 79.75 175 LEU A C 1
ATOM 1320 O O . LEU A 1 175 ? -76.811 -2.309 98.739 1.00 79.75 175 LEU A O 1
ATOM 1324 N N . LYS A 1 176 ? -78.686 -3.239 99.556 1.00 80.56 176 LYS A N 1
ATOM 1325 C CA . LYS A 1 176 ? -78.613 -4.443 98.712 1.00 80.56 176 LYS A CA 1
ATOM 1326 C C . LYS A 1 176 ? -78.869 -4.126 97.247 1.00 80.56 176 LYS A C 1
ATOM 1328 O O . LYS A 1 176 ? -78.160 -4.660 96.404 1.00 80.56 176 LYS A O 1
ATOM 1333 N N . GLU A 1 177 ? -79.820 -3.249 96.945 1.00 82.62 177 GLU A N 1
ATOM 1334 C CA . GLU A 1 177 ? -80.107 -2.816 95.576 1.00 82.62 177 GLU A CA 1
ATOM 1335 C C . GLU A 1 177 ? -78.930 -2.016 94.998 1.00 82.62 177 GLU A C 1
ATOM 1337 O O . GLU A 1 177 ? -78.454 -2.310 93.903 1.00 82.62 177 GLU A O 1
ATOM 1342 N N . LYS A 1 178 ? -78.353 -1.093 95.782 1.00 86.38 178 LYS A N 1
ATOM 1343 C CA . LYS A 1 178 ? -77.116 -0.382 95.414 1.00 86.38 178 LYS A CA 1
ATOM 1344 C C . LYS A 1 178 ? -75.928 -1.328 95.234 1.00 86.38 178 LYS A C 1
ATOM 1346 O O . LYS A 1 178 ? -75.134 -1.126 94.318 1.00 86.38 178 LYS A O 1
ATOM 1351 N N . LEU A 1 179 ? -75.800 -2.355 96.075 1.00 85.75 179 LEU A N 1
ATOM 1352 C CA . LEU A 1 179 ? -74.749 -3.368 95.967 1.00 85.75 179 LEU A CA 1
ATOM 1353 C C . LEU A 1 179 ? -74.949 -4.257 94.731 1.00 85.75 179 LEU A C 1
ATOM 1355 O O . LEU A 1 179 ? -73.981 -4.557 94.041 1.00 85.75 179 LEU A O 1
ATOM 1359 N N . ALA A 1 180 ? -76.187 -4.651 94.427 1.00 83.94 180 ALA A N 1
ATOM 1360 C CA . ALA A 1 180 ? -76.522 -5.429 93.240 1.00 83.94 180 ALA A CA 1
ATOM 1361 C C . ALA A 1 180 ? -76.239 -4.630 91.960 1.00 83.94 180 ALA A C 1
ATOM 1363 O O . ALA A 1 180 ? -75.526 -5.123 91.089 1.00 83.94 180 ALA A O 1
ATOM 1364 N N . ALA A 1 181 ? -76.674 -3.368 91.902 1.00 87.56 181 ALA A N 1
ATOM 1365 C CA . ALA A 1 181 ? -76.382 -2.463 90.791 1.00 87.56 181 ALA A CA 1
ATOM 1366 C C . ALA A 1 181 ? -74.875 -2.173 90.646 1.00 87.56 181 ALA A C 1
ATOM 1368 O O . ALA A 1 181 ? -74.361 -2.049 89.535 1.00 87.56 181 ALA A O 1
ATOM 1369 N N . ALA A 1 182 ? -74.137 -2.078 91.758 1.00 86.19 182 ALA A N 1
ATOM 1370 C CA . ALA A 1 182 ? -72.683 -1.942 91.725 1.00 86.19 182 ALA A CA 1
ATOM 1371 C C . ALA A 1 182 ? -72.000 -3.216 91.206 1.00 86.19 182 ALA A C 1
ATOM 1373 O O . ALA A 1 182 ? -71.075 -3.117 90.407 1.00 86.19 182 ALA A O 1
ATOM 1374 N N . ASN A 1 183 ? -72.464 -4.400 91.610 1.00 86.88 183 ASN A N 1
ATOM 1375 C CA . ASN A 1 183 ? -71.932 -5.676 91.129 1.00 86.88 183 ASN A CA 1
ATOM 1376 C C . ASN A 1 183 ? -72.217 -5.897 89.640 1.00 86.88 183 ASN A C 1
ATOM 1378 O O . ASN A 1 183 ? -71.351 -6.401 88.930 1.00 86.88 183 ASN A O 1
ATOM 1382 N N . GLU A 1 184 ? -73.387 -5.482 89.156 1.00 91.12 184 GLU A N 1
ATOM 1383 C CA . GLU A 1 184 ? -73.723 -5.512 87.731 1.00 91.12 184 GLU A CA 1
ATOM 1384 C C . GLU A 1 184 ? -72.790 -4.599 86.924 1.00 91.12 184 GLU A C 1
ATOM 1386 O O . GLU A 1 184 ? -72.167 -5.057 85.970 1.00 91.12 184 GLU A O 1
ATOM 1391 N N . LYS A 1 185 ? -72.560 -3.362 87.388 1.00 90.44 185 LYS A N 1
ATOM 1392 C CA . LYS A 1 185 ? -71.564 -2.457 86.784 1.00 90.44 185 LYS A CA 1
ATOM 1393 C C . LYS A 1 185 ? -70.142 -3.009 86.835 1.00 90.44 185 LYS A C 1
ATOM 1395 O O . LYS A 1 185 ? -69.374 -2.802 85.904 1.00 90.44 185 LYS A O 1
ATOM 1400 N N . ILE A 1 186 ? -69.761 -3.697 87.911 1.00 88.38 186 ILE A N 1
ATOM 1401 C CA . ILE A 1 186 ? -68.441 -4.335 88.016 1.00 88.38 186 ILE A CA 1
ATOM 1402 C C . ILE A 1 186 ? -68.308 -5.462 86.988 1.00 88.38 186 ILE A C 1
ATOM 14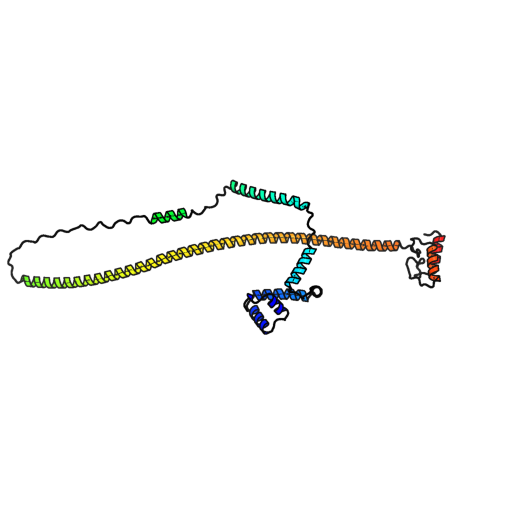04 O O . ILE A 1 186 ? -67.244 -5.598 86.391 1.00 88.38 186 ILE A O 1
ATOM 1408 N N . LEU A 1 187 ? -69.360 -6.252 86.760 1.00 88.88 187 LEU A N 1
ATOM 1409 C CA . LEU A 1 187 ? -69.363 -7.311 85.747 1.00 88.88 187 LEU A CA 1
ATOM 1410 C C . LEU A 1 187 ? -69.323 -6.744 84.323 1.00 88.88 187 LEU A C 1
ATOM 1412 O O . LEU A 1 187 ? -68.574 -7.258 83.493 1.00 88.88 187 LEU A O 1
ATOM 1416 N N . GLU A 1 188 ? -70.061 -5.666 84.059 1.00 91.69 188 GLU A N 1
ATOM 1417 C CA . GLU A 1 188 ? -70.019 -4.933 82.790 1.00 91.69 188 GLU A CA 1
ATOM 1418 C C . GLU A 1 188 ? -68.605 -4.394 82.522 1.00 91.69 188 GLU A C 1
ATOM 1420 O O . GLU A 1 188 ? -67.984 -4.763 81.524 1.00 91.69 188 GLU A O 1
ATOM 1425 N N . LEU A 1 189 ? -68.028 -3.655 83.475 1.00 88.75 189 LEU A N 1
ATOM 1426 C CA . LEU A 1 189 ? -66.658 -3.141 83.384 1.00 88.75 189 LEU A CA 1
ATOM 1427 C C . LEU A 1 189 ? -65.616 -4.263 83.272 1.00 88.75 189 LEU A C 1
ATOM 1429 O O . LEU A 1 189 ? -64.628 -4.119 82.558 1.00 88.75 189 LEU A O 1
ATOM 1433 N N . ALA A 1 190 ? -65.812 -5.396 83.951 1.00 86.88 190 ALA A N 1
ATOM 1434 C CA . ALA A 1 190 ? -64.919 -6.545 83.825 1.00 86.88 190 ALA A CA 1
ATOM 1435 C C . ALA A 1 190 ? -64.962 -7.143 82.411 1.00 86.88 190 ALA A C 1
ATOM 1437 O O . ALA A 1 190 ? -63.917 -7.527 81.883 1.00 86.88 190 ALA A O 1
ATOM 1438 N N . SER A 1 191 ? -66.141 -7.185 81.782 1.00 89.75 191 SER A N 1
ATOM 1439 C CA . SER A 1 191 ? -66.284 -7.632 80.395 1.00 89.75 191 SER A CA 1
ATOM 1440 C C . SER A 1 191 ? -65.625 -6.662 79.407 1.00 89.75 191 SER A C 1
ATOM 1442 O O . SER A 1 191 ? -64.909 -7.110 78.514 1.00 89.75 191 SER A O 1
ATOM 1444 N N . GLU A 1 192 ? -65.756 -5.348 79.625 1.00 90.62 192 GLU A N 1
ATOM 1445 C CA . GLU A 1 192 ? -65.080 -4.313 78.830 1.00 90.62 192 GLU A CA 1
ATOM 1446 C C . GLU A 1 192 ? -63.554 -4.363 78.981 1.00 90.62 192 GLU A C 1
ATOM 1448 O O . GLU A 1 192 ? -62.805 -4.195 78.020 1.00 90.62 192 GLU A O 1
ATOM 1453 N N . VAL A 1 193 ? -63.052 -4.631 80.186 1.00 88.50 193 VAL A N 1
ATOM 1454 C CA . VAL A 1 193 ? -61.610 -4.797 80.407 1.00 88.50 193 VAL A CA 1
ATOM 1455 C C . VAL A 1 193 ? -61.081 -6.013 79.647 1.00 88.50 193 VAL A C 1
ATOM 1457 O O . VAL A 1 193 ? -59.969 -5.969 79.116 1.00 88.50 193 VAL A O 1
ATOM 1460 N N . GLU A 1 194 ? -61.853 -7.095 79.567 1.00 89.50 194 GLU A N 1
ATOM 1461 C CA . GLU A 1 194 ? -61.427 -8.299 78.859 1.00 89.50 194 GLU A CA 1
ATOM 1462 C C . GLU A 1 194 ? -61.468 -8.119 77.334 1.00 89.50 194 GLU A C 1
ATOM 1464 O O . GLU A 1 194 ? -60.535 -8.547 76.650 1.00 89.50 194 GLU A O 1
ATOM 1469 N N . THR A 1 195 ? -62.460 -7.399 76.794 1.00 89.25 195 THR A N 1
ATOM 1470 C CA . THR A 1 195 ? -62.470 -7.023 75.369 1.00 89.25 195 THR A CA 1
ATOM 1471 C C . THR A 1 195 ? -61.291 -6.111 75.026 1.00 89.25 195 THR A C 1
ATOM 1473 O O . THR A 1 195 ? -60.567 -6.384 74.069 1.00 89.25 195 THR A O 1
ATOM 1476 N N . LEU A 1 196 ? -60.987 -5.115 75.863 1.00 88.94 196 LEU A N 1
ATOM 1477 C CA . LEU A 1 196 ? -59.832 -4.231 75.666 1.00 88.94 196 LEU A CA 1
ATOM 1478 C C . LEU A 1 196 ? -58.486 -4.968 75.739 1.00 88.94 196 LEU A C 1
ATOM 1480 O O . LEU A 1 196 ? -57.545 -4.605 75.029 1.00 88.94 196 LEU A O 1
ATOM 1484 N N . LYS A 1 197 ? -58.358 -6.021 76.559 1.00 88.69 197 LYS A N 1
ATOM 1485 C CA . LYS A 1 197 ? -57.154 -6.874 76.554 1.00 88.69 197 LYS A CA 1
ATOM 1486 C C . LYS A 1 197 ? -56.997 -7.637 75.241 1.00 88.69 197 LYS A C 1
ATOM 1488 O O . LYS A 1 197 ? -55.871 -7.769 74.747 1.00 88.69 197 LYS A O 1
ATOM 1493 N N . ILE A 1 198 ? -58.096 -8.140 74.681 1.00 89.69 198 ILE A N 1
ATOM 1494 C CA . ILE A 1 198 ? -58.095 -8.817 73.379 1.00 89.69 198 ILE A CA 1
ATOM 1495 C C . ILE A 1 198 ? -57.699 -7.821 72.280 1.00 89.69 198 ILE A C 1
ATOM 1497 O O . ILE A 1 198 ? -56.818 -8.110 71.469 1.00 89.69 198 ILE A O 1
ATOM 1501 N N . ASP A 1 199 ? -58.240 -6.606 72.305 1.00 89.69 199 ASP A N 1
ATOM 1502 C CA . ASP A 1 199 ? -57.876 -5.563 71.341 1.00 89.69 199 ASP A CA 1
ATOM 1503 C C . ASP A 1 199 ? -56.406 -5.143 71.467 1.00 89.69 199 ASP A C 1
ATOM 1505 O O . ASP A 1 199 ? -55.689 -5.062 70.468 1.00 89.69 199 ASP A O 1
ATOM 1509 N N . LEU A 1 200 ? -55.898 -4.976 72.692 1.00 88.62 200 LEU A N 1
ATOM 1510 C CA . LEU A 1 200 ? -54.494 -4.640 72.932 1.00 88.62 200 LEU A CA 1
ATOM 1511 C C . LEU A 1 200 ? -53.540 -5.747 72.458 1.00 88.62 200 LEU A C 1
ATOM 1513 O O . LEU A 1 200 ? -52.453 -5.460 71.952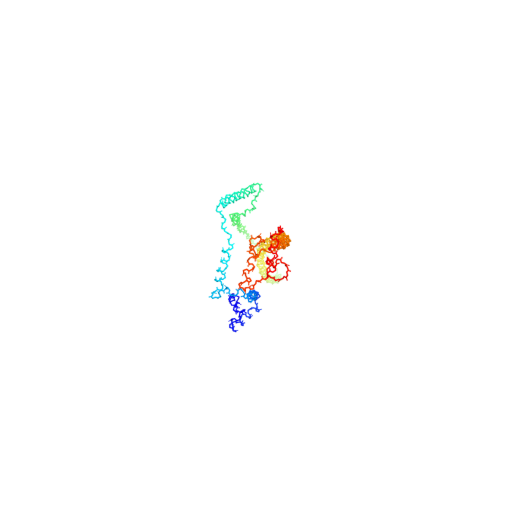 1.00 88.62 200 LEU A O 1
ATOM 1517 N N . THR A 1 201 ? -53.911 -7.016 72.630 1.00 89.94 201 THR A N 1
ATOM 1518 C CA . THR A 1 201 ? -53.101 -8.145 72.143 1.00 89.94 201 THR A CA 1
ATOM 1519 C C . THR A 1 201 ? -53.122 -8.240 70.619 1.00 89.94 201 THR A C 1
ATOM 1521 O O . THR A 1 201 ? -52.066 -8.451 70.015 1.00 89.94 201 THR A O 1
ATOM 1524 N N . ASN A 1 202 ? -54.267 -7.978 69.986 1.00 85.81 202 ASN A N 1
ATOM 1525 C CA . ASN A 1 202 ? -54.382 -7.887 68.531 1.00 85.81 202 ASN A CA 1
ATOM 1526 C C . ASN A 1 202 ? -53.550 -6.732 67.951 1.00 85.81 202 ASN A C 1
ATOM 1528 O O . ASN A 1 202 ? -52.834 -6.923 66.964 1.00 85.81 202 ASN A O 1
ATOM 1532 N N . GLU A 1 203 ? -53.574 -5.557 68.579 1.00 88.44 203 GLU A N 1
ATOM 1533 C CA . GLU A 1 203 ? -52.763 -4.411 68.152 1.00 88.44 203 GLU A CA 1
ATOM 1534 C C . GLU A 1 203 ? -51.263 -4.647 68.367 1.00 88.44 203 GLU A C 1
ATOM 1536 O O . GLU A 1 203 ? -50.458 -4.344 67.484 1.00 88.44 203 GLU A O 1
ATOM 1541 N N . LYS A 1 204 ? -50.861 -5.302 69.466 1.00 86.56 204 LYS A N 1
ATOM 1542 C CA . LYS A 1 204 ? -49.467 -5.747 69.646 1.00 86.56 204 LYS A CA 1
ATOM 1543 C C . LYS A 1 204 ? -49.027 -6.705 68.540 1.00 86.56 204 LYS A C 1
ATOM 1545 O O . LYS A 1 204 ? -47.930 -6.554 68.009 1.00 86.56 204 LYS A O 1
ATOM 1550 N N . PHE A 1 205 ? -49.878 -7.651 68.147 1.00 88.06 205 PHE A N 1
ATOM 1551 C CA . PHE A 1 205 ? -49.577 -8.573 67.052 1.00 88.06 205 PHE A CA 1
ATOM 1552 C C . PHE A 1 205 ? -49.446 -7.852 65.700 1.00 88.06 205 PHE A C 1
ATOM 1554 O O . PHE A 1 205 ? -48.537 -8.150 64.919 1.00 88.06 205 PHE A O 1
ATOM 1561 N N . ARG A 1 206 ? -50.313 -6.866 65.424 1.00 83.25 206 ARG A N 1
ATOM 1562 C CA . ARG A 1 206 ? -50.218 -6.013 64.227 1.00 83.25 206 ARG A CA 1
ATOM 1563 C C . ARG A 1 206 ? -48.921 -5.206 64.212 1.00 83.25 206 ARG A C 1
ATOM 1565 O O . ARG A 1 206 ? -48.228 -5.215 63.194 1.00 83.25 206 ARG A O 1
ATOM 1572 N N . ALA A 1 207 ? -48.558 -4.582 65.332 1.00 77.88 207 ALA A N 1
ATOM 1573 C CA . ALA A 1 207 ? -47.312 -3.832 65.471 1.00 77.88 207 ALA A CA 1
ATOM 1574 C C . ALA A 1 207 ? -46.075 -4.720 65.242 1.00 77.88 207 ALA A C 1
ATOM 1576 O O . ALA A 1 207 ? -45.174 -4.348 64.488 1.00 77.88 207 ALA A O 1
ATOM 1577 N N . ASP A 1 208 ? -46.066 -5.934 65.796 1.00 78.81 208 ASP A N 1
ATOM 1578 C CA . ASP A 1 208 ? -44.998 -6.918 65.590 1.00 78.81 208 ASP A CA 1
ATOM 1579 C C . ASP A 1 208 ? -44.879 -7.358 64.125 1.00 78.81 208 ASP A C 1
ATOM 1581 O O . ASP A 1 208 ? -43.773 -7.476 63.587 1.00 78.81 208 ASP A O 1
ATOM 1585 N N . LYS A 1 209 ? -46.014 -7.581 63.452 1.00 79.38 209 LYS A N 1
ATOM 1586 C CA . LYS A 1 209 ? -46.050 -7.951 62.031 1.00 79.38 209 LYS A CA 1
ATOM 1587 C C . LYS A 1 209 ? -45.493 -6.830 61.150 1.00 79.38 209 LYS A C 1
ATOM 1589 O O . LYS A 1 209 ? -44.695 -7.107 60.255 1.00 79.38 209 LYS A O 1
ATOM 1594 N N . VAL A 1 210 ? -45.858 -5.576 61.428 1.00 71.62 210 VAL A N 1
ATOM 1595 C CA . VAL A 1 210 ? -45.322 -4.396 60.728 1.00 71.62 210 VAL A CA 1
ATOM 1596 C C . VAL A 1 210 ? -43.825 -4.226 61.004 1.00 71.62 210 VAL A C 1
ATOM 1598 O O . VAL A 1 210 ? -43.058 -4.004 60.069 1.00 71.62 210 VAL A O 1
ATOM 1601 N N . SER A 1 211 ? -43.377 -4.412 62.250 1.00 71.75 211 SER A N 1
ATOM 1602 C CA . SER A 1 211 ? -41.956 -4.337 62.615 1.00 71.75 211 SER A CA 1
ATOM 1603 C C . SER A 1 211 ? -41.108 -5.388 61.886 1.00 71.75 211 SER A C 1
ATOM 1605 O O . SER A 1 211 ? -40.040 -5.069 61.360 1.00 71.75 211 SER A O 1
ATOM 1607 N N . ARG A 1 212 ? -41.594 -6.634 61.773 1.00 72.38 212 ARG A N 1
ATOM 1608 C CA . ARG A 1 212 ? -40.918 -7.685 60.989 1.00 72.38 212 ARG A CA 1
ATOM 1609 C C . ARG A 1 212 ? -40.896 -7.363 59.494 1.00 72.38 212 ARG A C 1
ATOM 1611 O O . ARG A 1 212 ? -39.859 -7.542 58.867 1.00 72.38 212 ARG A O 1
ATOM 1618 N N . ALA A 1 213 ? -41.992 -6.845 58.937 1.00 64.81 213 ALA A N 1
ATOM 1619 C CA . ALA A 1 213 ? -42.048 -6.443 57.531 1.00 64.81 213 ALA A CA 1
ATOM 1620 C C . ALA A 1 213 ? -41.099 -5.272 57.205 1.00 64.81 213 ALA A C 1
ATOM 1622 O O . ALA A 1 213 ? -40.532 -5.234 56.116 1.00 64.81 213 ALA A O 1
ATOM 1623 N N . LEU A 1 214 ? -40.892 -4.338 58.139 1.00 67.06 214 LEU A N 1
ATOM 1624 C CA . LEU A 1 214 ? -39.920 -3.249 57.990 1.00 67.06 214 LEU A CA 1
ATOM 1625 C C . LEU A 1 214 ? -38.469 -3.738 58.116 1.00 67.06 214 LEU A C 1
ATOM 1627 O O . LEU A 1 214 ? -37.634 -3.330 57.318 1.00 67.06 214 LEU A O 1
ATOM 1631 N N . LYS A 1 215 ? -38.175 -4.677 59.026 1.00 66.12 215 LYS A N 1
ATOM 1632 C CA . LYS A 1 215 ? -36.833 -5.283 59.138 1.00 66.12 215 LYS A CA 1
ATOM 1633 C C . LYS A 1 215 ? -36.396 -6.039 57.883 1.00 66.12 215 LYS A C 1
ATOM 1635 O O . LYS A 1 215 ? -35.215 -6.019 57.558 1.00 66.12 215 LYS A O 1
ATOM 1640 N N . ILE A 1 216 ? -37.331 -6.673 57.173 1.00 60.59 216 ILE A N 1
ATOM 1641 C CA . ILE A 1 216 ? -37.039 -7.337 55.892 1.00 60.59 216 ILE A CA 1
ATOM 1642 C C . ILE A 1 216 ? -36.590 -6.302 54.844 1.00 60.59 216 ILE A C 1
ATOM 1644 O O . ILE A 1 216 ? -35.648 -6.550 54.099 1.00 60.59 216 ILE A O 1
ATOM 1648 N N . LYS A 1 217 ? -37.166 -5.093 54.860 1.00 74.31 217 LYS A N 1
ATOM 1649 C CA . LYS A 1 217 ? -36.765 -4.016 53.943 1.00 74.31 217 LYS A CA 1
ATOM 1650 C C . LYS A 1 217 ? -35.369 -3.464 54.235 1.00 74.31 217 LYS A C 1
ATOM 1652 O O . LYS A 1 217 ? -34.675 -3.111 53.291 1.00 74.31 217 LYS A O 1
ATOM 1657 N N . ASP A 1 218 ? -34.934 -3.408 55.493 1.00 75.69 218 ASP A N 1
ATOM 1658 C CA . ASP A 1 218 ? -33.583 -2.926 55.826 1.00 75.69 218 ASP A CA 1
ATOM 1659 C C . ASP A 1 218 ? -32.487 -3.875 55.315 1.00 75.69 218 ASP A C 1
ATOM 1661 O O . ASP A 1 218 ? -31.439 -3.423 54.842 1.00 75.69 218 ASP A O 1
ATOM 1665 N N . GLU A 1 219 ? -32.732 -5.189 55.360 1.00 79.56 219 GLU A N 1
ATOM 1666 C CA . GLU A 1 219 ? -31.813 -6.185 54.800 1.00 79.56 219 GLU A CA 1
ATOM 1667 C C . GLU A 1 219 ? -31.729 -6.067 53.270 1.00 79.56 219 GLU A C 1
ATOM 1669 O O . GLU A 1 219 ? -30.632 -6.074 52.701 1.00 79.56 219 GLU A O 1
ATOM 1674 N N . ASP A 1 220 ? -32.872 -5.876 52.610 1.00 84.06 220 ASP A N 1
ATOM 1675 C CA . ASP A 1 220 ? -32.938 -5.678 51.162 1.00 84.06 220 ASP A CA 1
ATOM 1676 C C . ASP A 1 220 ? -32.276 -4.360 50.731 1.00 84.06 220 ASP A C 1
ATOM 1678 O O . ASP A 1 220 ? -31.529 -4.334 49.753 1.00 84.06 220 ASP A O 1
ATOM 1682 N N . VAL A 1 221 ? -32.442 -3.275 51.496 1.00 83.19 221 VAL A N 1
ATOM 1683 C CA . VAL A 1 221 ? -31.739 -1.999 51.264 1.00 83.19 221 VAL A CA 1
ATOM 1684 C C . VAL A 1 221 ? -30.225 -2.172 51.404 1.00 83.19 221 VAL A C 1
ATOM 1686 O O . VAL A 1 221 ? -29.465 -1.600 50.619 1.00 83.19 221 VAL A O 1
ATOM 1689 N N . GLY A 1 222 ? -29.771 -2.984 52.362 1.00 86.25 222 GLY A N 1
ATOM 1690 C CA . GLY A 1 222 ? -28.362 -3.351 52.500 1.00 86.25 222 GLY A CA 1
ATOM 1691 C C . GLY A 1 222 ? -27.822 -4.066 51.258 1.00 86.25 222 GLY A C 1
ATOM 1692 O O . GLY A 1 222 ? -26.798 -3.651 50.716 1.00 86.25 222 GLY A O 1
ATOM 1693 N N . LYS A 1 223 ? -28.539 -5.087 50.768 1.00 87.12 223 LYS A N 1
ATOM 1694 C CA . LYS A 1 223 ? -28.181 -5.832 49.545 1.00 87.12 223 LYS A CA 1
ATOM 1695 C C . LYS A 1 223 ? -28.147 -4.926 48.316 1.00 87.12 223 LYS A C 1
ATOM 1697 O O . LYS A 1 223 ? -27.180 -4.973 47.561 1.00 87.12 223 LYS A O 1
ATOM 1702 N N . ILE A 1 224 ? -29.148 -4.057 48.155 1.00 80.62 224 ILE A N 1
ATOM 1703 C CA . ILE A 1 224 ? -29.200 -3.078 47.061 1.00 80.62 224 ILE A CA 1
ATOM 1704 C C . ILE A 1 224 ? -28.003 -2.130 47.136 1.00 80.62 224 ILE A C 1
ATOM 1706 O O . ILE A 1 224 ? -27.369 -1.881 46.119 1.00 80.62 224 ILE A O 1
ATOM 1710 N N . ARG A 1 225 ? -27.645 -1.625 48.323 1.00 88.50 225 ARG A N 1
ATOM 1711 C CA . ARG A 1 225 ? -26.502 -0.714 48.480 1.00 88.50 225 ARG A CA 1
ATOM 1712 C C . ARG A 1 225 ? -25.177 -1.377 48.106 1.00 88.50 225 ARG A C 1
ATOM 1714 O O . ARG A 1 225 ? -24.351 -0.721 47.478 1.00 88.50 225 ARG A O 1
ATOM 1721 N N . THR A 1 226 ? -24.984 -2.643 48.475 1.00 91.31 226 THR A N 1
ATOM 1722 C CA . THR A 1 226 ? -23.800 -3.414 48.067 1.00 91.31 226 THR A CA 1
ATOM 1723 C C . THR A 1 226 ? -23.784 -3.623 46.556 1.00 91.31 226 THR A C 1
ATOM 1725 O O . THR A 1 226 ? -22.803 -3.257 45.923 1.00 91.31 226 THR A O 1
ATOM 1728 N N . ALA A 1 227 ? -24.892 -4.077 45.962 1.00 86.50 227 ALA A N 1
ATOM 1729 C CA . ALA A 1 227 ? -24.989 -4.249 44.511 1.00 86.50 227 ALA A CA 1
ATOM 1730 C C . ALA A 1 227 ? -24.727 -2.938 43.747 1.00 86.50 227 ALA A C 1
ATOM 1732 O O . ALA A 1 227 ? -24.052 -2.931 42.726 1.00 86.50 227 ALA A O 1
ATOM 1733 N N . LEU A 1 228 ? -25.207 -1.804 44.262 1.00 85.62 228 LEU A N 1
ATOM 1734 C CA . LEU A 1 228 ? -24.994 -0.489 43.655 1.00 85.62 228 LEU A CA 1
ATOM 1735 C C . LEU A 1 228 ? -23.534 -0.022 43.790 1.00 85.62 228 LEU A C 1
ATOM 1737 O O . LEU A 1 228 ? -23.025 0.662 42.905 1.00 85.62 228 LEU A O 1
ATOM 1741 N N . ALA A 1 229 ? -22.845 -0.405 44.870 1.00 90.81 229 ALA A N 1
ATOM 1742 C CA . ALA A 1 229 ? -21.410 -0.178 45.022 1.00 90.81 229 ALA A CA 1
ATOM 1743 C C . ALA A 1 229 ? -20.586 -1.047 44.057 1.00 90.81 229 ALA A C 1
ATOM 1745 O O . ALA A 1 229 ? -19.630 -0.540 43.472 1.00 90.81 229 ALA A O 1
ATOM 1746 N N . ASP A 1 230 ? -20.984 -2.305 43.850 1.00 91.12 230 ASP A N 1
ATOM 1747 C CA . ASP A 1 230 ? -20.345 -3.215 42.895 1.00 91.12 230 ASP A CA 1
ATOM 1748 C C . ASP A 1 230 ? -20.534 -2.720 41.451 1.00 91.12 230 ASP A C 1
ATOM 1750 O O . ASP A 1 230 ? -19.551 -2.563 40.731 1.00 91.12 230 ASP A O 1
ATOM 1754 N N . ILE A 1 231 ? -21.757 -2.329 41.066 1.00 87.56 231 ILE A N 1
ATOM 1755 C CA . ILE A 1 231 ? -22.043 -1.720 39.752 1.00 87.56 231 ILE A CA 1
ATOM 1756 C C . ILE A 1 231 ? -21.223 -0.443 39.547 1.00 87.56 231 ILE A C 1
ATOM 1758 O O . ILE A 1 231 ? -20.681 -0.212 38.469 1.00 87.56 231 ILE A O 1
ATOM 1762 N N . LYS A 1 232 ? -21.109 0.408 40.575 1.00 90.75 232 LYS A N 1
ATOM 1763 C CA . LYS A 1 232 ? -20.294 1.624 40.480 1.00 90.75 232 LYS A CA 1
ATOM 1764 C C . LYS A 1 232 ? -18.818 1.290 40.245 1.00 90.75 232 LYS A C 1
ATOM 1766 O O . LYS A 1 232 ? -18.173 1.957 39.444 1.00 90.75 232 LYS A O 1
ATOM 1771 N N . LYS A 1 233 ? -18.299 0.263 40.921 1.00 93.62 233 LYS A N 1
ATOM 1772 C CA . LYS A 1 233 ? -16.924 -0.205 40.733 1.00 93.62 233 LYS A CA 1
ATOM 1773 C C . LYS A 1 233 ? -16.700 -0.724 39.308 1.00 93.62 233 LYS A C 1
ATOM 1775 O O . LYS A 1 233 ? -15.707 -0.346 38.697 1.00 93.62 233 LYS A O 1
ATOM 1780 N N . GLU A 1 234 ? -17.619 -1.531 38.775 1.00 89.50 234 GLU A N 1
ATOM 1781 C CA . GLU A 1 234 ? -17.563 -2.003 37.382 1.00 89.50 234 GLU A CA 1
ATOM 1782 C C . GLU A 1 234 ? -17.612 -0.837 36.386 1.00 89.50 234 GLU A C 1
ATOM 1784 O O . GLU A 1 234 ? -16.843 -0.807 35.428 1.00 89.50 234 GLU A O 1
ATOM 1789 N N . PHE A 1 235 ? -18.462 0.163 36.634 1.00 90.56 235 PHE A N 1
ATOM 1790 C CA . PHE A 1 235 ? -18.544 1.361 35.798 1.00 90.56 235 PHE A CA 1
ATOM 1791 C C . PHE A 1 235 ? -17.239 2.174 35.809 1.00 90.56 235 PHE A C 1
ATOM 1793 O O . PHE A 1 235 ? -16.781 2.619 34.757 1.00 90.56 235 PHE A O 1
ATOM 1800 N N . ASP A 1 236 ? -16.616 2.349 36.978 1.00 90.56 236 ASP A N 1
ATOM 1801 C CA . ASP A 1 236 ? -15.330 3.045 37.101 1.00 90.56 236 ASP A CA 1
ATOM 1802 C C . ASP A 1 236 ? -14.196 2.275 36.384 1.00 90.56 236 ASP A C 1
ATOM 1804 O O . ASP A 1 236 ? -13.324 2.891 35.767 1.00 90.56 236 ASP A O 1
ATOM 1808 N N . GLU A 1 237 ? -14.227 0.937 36.399 1.00 93.12 237 GLU A N 1
ATOM 1809 C CA . GLU A 1 237 ? -13.278 0.083 35.669 1.00 93.12 237 GLU A CA 1
ATOM 1810 C C . GLU A 1 237 ? -13.474 0.163 34.147 1.00 93.12 237 GLU A C 1
ATOM 1812 O O . GLU A 1 237 ? -12.508 0.364 33.409 1.00 93.12 237 GLU A O 1
ATOM 1817 N N . GLN A 1 238 ? -14.721 0.103 33.670 1.00 90.62 238 GLN A N 1
ATOM 1818 C CA . GLN A 1 238 ? -15.045 0.299 32.252 1.00 90.62 238 GLN A CA 1
ATOM 1819 C C . GLN A 1 238 ? -14.641 1.690 31.762 1.00 90.62 238 GLN A C 1
ATOM 1821 O O . GLN A 1 238 ? -14.107 1.832 30.663 1.00 90.62 238 GLN A O 1
ATOM 1826 N N . LYS A 1 239 ? -14.843 2.723 32.585 1.00 91.25 239 LYS A N 1
ATOM 1827 C CA . LYS A 1 239 ? -14.406 4.082 32.262 1.00 91.25 239 LYS A CA 1
ATOM 1828 C C . LYS A 1 239 ? -12.890 4.153 32.069 1.00 91.25 239 LYS A C 1
ATOM 1830 O O . LYS A 1 239 ? -12.432 4.762 31.109 1.00 91.25 239 LYS A O 1
ATOM 1835 N N . LEU A 1 240 ? -12.122 3.488 32.932 1.00 93.94 240 LEU A N 1
ATOM 1836 C CA . LEU A 1 240 ? -10.666 3.435 32.808 1.00 93.94 240 LEU A CA 1
ATOM 1837 C C . LEU A 1 240 ? -10.223 2.695 31.535 1.00 93.94 240 LEU A C 1
ATOM 1839 O O . LEU A 1 240 ? -9.284 3.136 30.878 1.00 93.94 240 LEU A O 1
ATOM 1843 N N . GLN A 1 241 ? -10.913 1.617 31.150 1.00 92.19 241 GLN A N 1
ATOM 1844 C CA . GLN A 1 241 ? -10.657 0.924 29.880 1.00 92.19 241 GLN A CA 1
ATOM 1845 C C . GLN A 1 241 ? -10.946 1.820 28.667 1.00 92.19 241 GLN A C 1
ATOM 1847 O O . GLN A 1 241 ? -10.147 1.858 27.734 1.00 92.19 241 GLN A O 1
ATOM 1852 N N . ILE A 1 242 ? -12.043 2.583 28.690 1.00 90.94 242 ILE A N 1
ATOM 1853 C CA . ILE A 1 242 ? -12.373 3.547 27.628 1.00 90.94 242 ILE A CA 1
ATOM 1854 C C . ILE A 1 242 ? -11.296 4.634 27.525 1.00 90.94 242 ILE A C 1
ATOM 1856 O O . ILE A 1 242 ? -10.853 4.942 26.422 1.00 90.94 242 ILE A O 1
ATOM 1860 N N . ASP A 1 243 ? -10.830 5.179 28.651 1.00 93.00 243 ASP A N 1
ATOM 1861 C CA . ASP A 1 243 ? -9.776 6.201 28.661 1.00 93.00 243 ASP A CA 1
ATOM 1862 C C . ASP A 1 243 ? -8.445 5.669 28.091 1.00 93.00 243 ASP A C 1
ATOM 1864 O O . ASP A 1 243 ? -7.712 6.412 27.434 1.00 93.00 243 ASP A O 1
ATOM 1868 N N . VAL A 1 244 ? -8.128 4.387 28.311 1.00 96.38 244 VAL A N 1
ATOM 1869 C CA . VAL A 1 244 ? -6.962 3.725 27.697 1.00 96.38 244 VAL A CA 1
ATOM 1870 C C . VAL A 1 244 ? -7.143 3.601 26.184 1.00 96.38 244 VAL A C 1
ATOM 1872 O O . VAL A 1 244 ? -6.264 4.032 25.443 1.00 96.38 244 VAL A O 1
ATOM 1875 N N . LEU A 1 245 ? -8.295 3.109 25.719 1.00 93.81 245 LEU A N 1
ATOM 1876 C CA . LEU A 1 245 ? -8.586 2.971 24.286 1.00 93.81 245 LEU A CA 1
ATOM 1877 C C . LEU A 1 245 ? -8.581 4.321 23.553 1.00 93.81 245 LEU A C 1
ATOM 1879 O O . LEU A 1 245 ? -8.134 4.410 22.412 1.00 93.81 245 LEU A O 1
ATOM 1883 N N . LEU A 1 246 ? -9.057 5.390 24.196 1.00 94.12 246 LEU A N 1
ATOM 1884 C CA . LEU A 1 246 ? -9.003 6.737 23.624 1.00 94.12 246 LEU A CA 1
ATOM 1885 C C . LEU A 1 246 ? -7.559 7.216 23.432 1.00 94.12 246 LEU A C 1
ATOM 1887 O O . LEU A 1 246 ? -7.251 7.774 22.382 1.00 94.12 246 LEU A O 1
ATOM 1891 N N . LYS A 1 247 ? -6.667 6.945 24.392 1.00 96.94 247 LYS A N 1
ATOM 1892 C CA . LYS A 1 247 ? -5.235 7.263 24.262 1.00 96.94 247 LYS A CA 1
ATOM 1893 C C . LYS A 1 247 ? -4.539 6.417 23.203 1.00 96.94 247 LYS A C 1
ATOM 1895 O O . LYS A 1 247 ? -3.700 6.930 22.474 1.00 96.94 247 LYS A O 1
ATOM 1900 N N . GLU A 1 248 ? -4.877 5.134 23.104 1.00 96.44 248 GLU A N 1
ATOM 1901 C CA . GLU A 1 248 ? -4.354 4.271 22.039 1.00 96.44 248 GLU A CA 1
ATOM 1902 C C . GLU A 1 248 ? -4.771 4.790 20.658 1.00 96.44 248 GLU A C 1
ATOM 1904 O O . GLU A 1 248 ? -3.937 4.877 19.761 1.00 96.44 248 GLU A O 1
ATOM 1909 N N . ASN A 1 249 ? -6.025 5.225 20.502 1.00 93.62 249 ASN A N 1
ATOM 1910 C CA . ASN A 1 249 ? -6.497 5.839 19.260 1.00 93.62 249 ASN A CA 1
ATOM 1911 C C . ASN A 1 249 ? -5.793 7.168 18.947 1.00 93.62 249 ASN A C 1
ATOM 1913 O O . ASN A 1 249 ? -5.488 7.424 17.786 1.00 93.62 249 ASN A O 1
ATOM 1917 N N . GLU A 1 250 ? -5.510 7.999 19.953 1.00 97.62 250 GLU A N 1
ATOM 1918 C CA . GLU A 1 250 ? -4.743 9.242 19.785 1.00 97.62 250 GLU A CA 1
ATOM 1919 C C . GLU A 1 250 ? -3.325 8.955 19.262 1.00 97.62 250 GLU A C 1
ATOM 1921 O O . GLU A 1 250 ? -2.912 9.528 18.255 1.00 97.62 250 GLU A O 1
ATOM 1926 N N . ILE A 1 251 ? -2.629 7.979 19.853 1.00 97.06 251 ILE A N 1
ATOM 1927 C CA . ILE A 1 251 ? -1.301 7.537 19.394 1.00 97.06 251 ILE A CA 1
ATOM 1928 C C . ILE A 1 251 ? -1.364 6.986 17.961 1.00 97.06 251 ILE A C 1
ATOM 1930 O O . ILE A 1 251 ? -0.496 7.279 17.139 1.00 97.06 251 ILE A O 1
ATOM 1934 N N . MET A 1 252 ? -2.391 6.197 17.632 1.00 94.62 252 MET A N 1
ATOM 1935 C CA . MET A 1 252 ? -2.565 5.659 16.279 1.00 94.62 252 MET A CA 1
ATOM 1936 C C . MET A 1 252 ? -2.794 6.762 15.238 1.00 94.62 252 MET A C 1
ATOM 1938 O O . MET A 1 252 ? -2.309 6.636 14.112 1.00 94.62 252 MET A O 1
ATOM 1942 N N . LEU A 1 253 ? -3.487 7.848 15.599 1.00 97.06 253 LEU A N 1
ATOM 1943 C CA . LEU A 1 253 ? -3.658 9.011 14.726 1.00 97.06 253 LEU A CA 1
ATOM 1944 C C . LEU A 1 253 ? -2.333 9.750 14.498 1.00 97.06 253 LEU A C 1
ATOM 1946 O O . LEU A 1 253 ? -2.012 10.046 13.349 1.00 97.06 253 LEU A O 1
ATOM 1950 N N . GLU A 1 254 ? -1.528 9.969 15.541 1.00 97.81 254 GLU A N 1
ATOM 1951 C CA . GLU A 1 254 ? -0.192 10.572 15.400 1.00 97.81 254 GLU A CA 1
ATOM 1952 C C . GLU A 1 254 ? 0.724 9.729 14.496 1.00 97.81 254 GLU A C 1
ATOM 1954 O O . GLU A 1 254 ? 1.414 10.258 13.621 1.00 97.81 254 GLU A O 1
ATOM 1959 N N . ILE A 1 255 ? 0.697 8.399 14.653 1.00 96.56 255 ILE A N 1
ATOM 1960 C CA . ILE A 1 255 ? 1.445 7.474 13.788 1.00 96.56 255 ILE A CA 1
ATOM 1961 C C . ILE A 1 255 ? 0.954 7.574 12.338 1.00 96.56 255 ILE A C 1
ATOM 1963 O O . ILE A 1 255 ? 1.772 7.629 11.418 1.00 96.56 255 ILE A O 1
ATOM 1967 N N . ALA A 1 256 ? -0.362 7.622 12.114 1.00 96.31 256 ALA A N 1
ATOM 1968 C CA . ALA A 1 256 ? -0.933 7.738 10.774 1.00 96.31 256 ALA A CA 1
ATOM 1969 C C . ALA A 1 256 ? -0.535 9.055 10.084 1.00 96.31 256 ALA A C 1
ATOM 1971 O O . ALA A 1 256 ? -0.209 9.052 8.895 1.00 96.31 256 ALA A O 1
ATOM 1972 N N . GLU A 1 257 ? -0.506 10.168 10.820 1.00 97.50 257 GLU A N 1
ATOM 1973 C CA . GLU A 1 257 ? -0.019 11.455 10.313 1.00 97.50 257 GLU A CA 1
ATOM 1974 C C . GLU A 1 257 ? 1.480 11.413 9.982 1.00 97.50 257 GLU A C 1
ATOM 1976 O O . GLU A 1 257 ? 1.892 11.919 8.934 1.00 97.50 257 GLU A O 1
ATOM 1981 N N . GLY A 1 258 ? 2.286 10.745 10.814 1.00 96.88 258 GLY A N 1
ATOM 1982 C CA . GLY A 1 258 ? 3.706 10.508 10.545 1.00 96.88 258 GLY A CA 1
ATOM 1983 C C . GLY A 1 258 ? 3.940 9.717 9.254 1.00 96.88 258 GLY A C 1
ATOM 1984 O O . GLY A 1 258 ? 4.689 10.163 8.382 1.00 96.88 258 GLY A O 1
ATOM 1985 N N . ILE A 1 259 ? 3.235 8.592 9.089 1.00 97.06 259 ILE A N 1
ATOM 1986 C CA . ILE A 1 259 ? 3.303 7.751 7.881 1.00 97.06 259 ILE A CA 1
ATOM 1987 C C . ILE A 1 259 ? 2.875 8.545 6.642 1.00 97.06 259 ILE A C 1
ATOM 1989 O O . ILE A 1 259 ? 3.521 8.459 5.597 1.00 97.06 259 ILE A O 1
ATOM 1993 N N . LYS A 1 260 ? 1.813 9.352 6.748 1.00 97.19 260 LYS A N 1
ATOM 1994 C CA . LYS A 1 260 ? 1.357 10.207 5.647 1.00 97.19 260 LYS A CA 1
ATOM 1995 C C . LYS A 1 260 ? 2.448 11.192 5.209 1.00 97.19 260 LYS A C 1
ATOM 1997 O O . LYS A 1 260 ? 2.689 11.327 4.012 1.00 97.19 260 LYS A O 1
ATOM 2002 N N . GLY A 1 261 ? 3.135 11.831 6.156 1.00 96.56 261 GLY A N 1
ATOM 2003 C CA . GLY A 1 261 ? 4.233 12.752 5.851 1.00 96.56 261 GLY A CA 1
ATOM 2004 C C . GLY A 1 261 ? 5.441 12.073 5.191 1.00 96.56 261 GLY A C 1
ATOM 2005 O O . GLY A 1 261 ? 6.071 12.653 4.307 1.00 96.56 261 GLY A O 1
ATOM 2006 N N . GLU A 1 262 ? 5.774 10.840 5.580 1.00 98.12 262 GLU A N 1
ATOM 2007 C CA . GLU A 1 262 ? 6.830 10.058 4.917 1.00 98.12 262 GLU A CA 1
ATOM 2008 C C . GLU A 1 262 ? 6.434 9.632 3.498 1.00 98.12 262 GLU A C 1
ATOM 2010 O O . GLU A 1 262 ? 7.254 9.708 2.579 1.00 98.12 262 GLU A O 1
ATOM 2015 N N . LEU A 1 263 ? 5.169 9.258 3.294 1.00 97.62 263 LEU A N 1
ATOM 2016 C CA . LEU A 1 263 ? 4.631 8.910 1.981 1.00 97.62 263 LEU A CA 1
ATOM 2017 C C . LEU A 1 263 ? 4.670 10.102 1.014 1.00 97.62 263 LEU A C 1
ATOM 2019 O O . LEU A 1 263 ? 5.046 9.944 -0.147 1.00 97.62 263 LEU A O 1
ATOM 2023 N N . GLU A 1 264 ? 4.324 11.300 1.487 1.00 98.06 264 GLU A N 1
ATOM 2024 C CA . GLU A 1 264 ? 4.412 12.535 0.698 1.00 98.06 264 GLU A CA 1
ATOM 2025 C C . GLU A 1 264 ? 5.860 12.823 0.265 1.00 98.06 264 GLU A C 1
ATOM 2027 O O . GLU A 1 264 ? 6.105 13.035 -0.924 1.00 98.06 264 GLU A O 1
ATOM 2032 N N . LYS A 1 265 ? 6.838 12.707 1.176 1.00 97.94 265 LYS A N 1
ATOM 2033 C CA . LYS A 1 265 ? 8.269 12.858 0.842 1.00 97.94 265 LYS A CA 1
ATOM 2034 C C . LYS A 1 265 ? 8.750 11.824 -0.175 1.00 97.94 265 LYS A C 1
ATOM 2036 O O . LYS A 1 265 ? 9.483 12.165 -1.102 1.00 97.94 265 LYS A O 1
ATOM 2041 N N . SER A 1 266 ? 8.337 10.566 -0.020 1.00 97.62 266 SER A N 1
ATOM 2042 C CA . SER A 1 266 ? 8.697 9.502 -0.962 1.00 97.62 266 SER A CA 1
ATOM 2043 C C . SER A 1 266 ? 8.108 9.762 -2.354 1.00 97.62 266 SER A C 1
ATOM 2045 O O . SER A 1 266 ? 8.805 9.613 -3.357 1.00 97.62 266 SER A O 1
ATOM 2047 N N . ASN A 1 267 ? 6.864 10.245 -2.434 1.00 96.88 267 ASN A N 1
ATOM 2048 C CA . ASN A 1 267 ? 6.237 10.625 -3.701 1.00 96.88 267 ASN A CA 1
ATOM 2049 C C . ASN A 1 267 ? 6.959 11.796 -4.388 1.00 96.88 267 ASN A C 1
ATOM 2051 O O . ASN A 1 267 ? 7.130 11.782 -5.609 1.00 96.88 267 ASN A O 1
ATOM 2055 N N . GLU A 1 268 ? 7.416 12.792 -3.625 1.00 98.12 268 GLU A N 1
ATOM 2056 C CA . GLU A 1 268 ? 8.239 13.889 -4.150 1.00 98.12 268 GLU A CA 1
ATOM 2057 C C . GLU A 1 268 ? 9.582 13.387 -4.704 1.00 98.12 268 GLU A C 1
ATOM 2059 O O . GLU A 1 268 ? 10.011 13.810 -5.783 1.00 98.12 268 GLU A O 1
ATOM 2064 N N . GLU A 1 269 ? 10.234 12.447 -4.012 1.00 98.38 269 GLU A N 1
ATOM 2065 C CA . GLU A 1 269 ? 11.482 11.830 -4.471 1.00 98.38 269 GLU A CA 1
ATOM 2066 C C . GLU A 1 269 ? 11.279 11.019 -5.759 1.00 98.38 269 GLU A C 1
ATOM 2068 O O . GLU A 1 269 ? 12.039 11.181 -6.716 1.00 98.38 269 GLU A O 1
ATOM 2073 N N . VAL A 1 270 ? 10.212 10.219 -5.840 1.00 98.00 270 VAL A N 1
ATOM 2074 C CA . VAL A 1 270 ? 9.847 9.479 -7.059 1.00 98.00 270 VAL A CA 1
ATOM 2075 C C . VAL A 1 270 ? 9.585 10.437 -8.224 1.00 98.00 270 VAL A C 1
ATOM 2077 O O . VAL A 1 270 ? 10.055 10.199 -9.340 1.00 98.00 270 VAL A O 1
ATOM 2080 N N . ALA A 1 271 ? 8.886 11.551 -7.985 1.00 97.81 271 ALA A N 1
ATOM 2081 C CA . ALA A 1 271 ? 8.642 12.562 -9.011 1.00 97.81 271 ALA A CA 1
ATOM 2082 C C . ALA A 1 271 ? 9.949 13.199 -9.518 1.00 97.81 271 ALA A C 1
ATOM 2084 O O . ALA A 1 271 ? 10.113 13.407 -10.725 1.00 97.81 271 ALA A O 1
ATOM 2085 N N . ARG A 1 272 ? 10.905 13.463 -8.618 1.00 98.50 272 ARG A N 1
ATOM 2086 C CA . ARG A 1 272 ? 12.240 13.958 -8.977 1.00 98.50 272 ARG A CA 1
ATOM 2087 C C . ARG A 1 272 ? 13.021 12.934 -9.804 1.00 98.50 272 ARG A C 1
ATOM 2089 O O . ARG A 1 272 ? 13.520 13.286 -10.870 1.00 98.50 272 ARG A O 1
ATOM 2096 N N . LEU A 1 273 ? 13.083 11.679 -9.357 1.00 98.00 273 LEU A N 1
ATOM 2097 C CA . LEU A 1 273 ? 13.788 10.606 -10.066 1.00 98.00 273 LEU A CA 1
ATOM 2098 C C . LEU A 1 273 ? 13.214 10.370 -11.465 1.00 98.00 273 LEU A C 1
ATOM 2100 O O . LEU A 1 273 ? 13.968 10.154 -12.411 1.00 98.00 273 LEU A O 1
ATOM 2104 N N . LYS A 1 274 ? 11.891 10.475 -11.626 1.00 98.19 274 LYS A N 1
ATOM 2105 C CA . LYS A 1 274 ? 11.240 10.379 -12.936 1.00 98.19 274 LYS A CA 1
ATOM 2106 C C . LYS A 1 274 ? 11.711 11.478 -13.892 1.00 98.19 274 LYS A C 1
ATOM 2108 O O . LYS A 1 274 ? 12.037 11.192 -15.039 1.00 98.19 274 LYS A O 1
ATOM 2113 N N . LYS A 1 275 ? 11.813 12.719 -13.410 1.00 98.25 275 LYS A N 1
ATOM 2114 C CA . LYS A 1 275 ? 12.335 13.840 -14.205 1.00 98.25 275 LYS A CA 1
ATOM 2115 C C . LYS A 1 275 ? 13.796 13.619 -14.611 1.00 98.25 275 LYS A C 1
ATOM 2117 O O . LYS A 1 275 ? 14.161 13.897 -15.754 1.00 98.25 275 LYS A O 1
ATOM 2122 N N . ASP A 1 276 ? 14.616 13.111 -13.694 1.00 98.06 276 ASP A N 1
ATOM 2123 C CA . ASP A 1 276 ? 16.019 12.797 -13.974 1.00 98.06 276 ASP A CA 1
ATOM 2124 C C . ASP A 1 276 ? 16.134 11.660 -15.008 1.00 98.06 276 ASP A C 1
ATOM 2126 O O . ASP A 1 276 ? 16.936 11.752 -15.937 1.00 98.06 276 ASP A O 1
ATOM 2130 N N . PHE A 1 277 ? 15.277 10.638 -14.921 1.00 98.25 277 PHE A N 1
ATOM 2131 C CA . PHE A 1 277 ? 15.187 9.556 -15.905 1.00 98.25 277 PHE A CA 1
ATOM 2132 C C . PHE A 1 277 ? 14.778 10.049 -17.303 1.00 98.25 277 PHE A C 1
ATOM 2134 O O . PHE A 1 277 ? 15.386 9.669 -18.303 1.00 98.25 277 PHE A O 1
ATOM 2141 N N . ASP A 1 278 ? 13.793 10.941 -17.402 1.00 97.38 278 ASP A N 1
ATOM 2142 C CA . ASP A 1 278 ? 13.378 11.504 -18.693 1.00 97.38 278 ASP A CA 1
ATOM 2143 C C . ASP A 1 278 ? 14.498 12.360 -19.329 1.00 97.38 278 ASP A C 1
ATOM 2145 O O . ASP A 1 278 ? 14.713 12.341 -20.550 1.00 97.38 278 ASP A O 1
ATOM 2149 N N . SER A 1 279 ? 15.274 13.065 -18.499 1.00 97.75 279 SER A N 1
ATOM 2150 C CA . SER A 1 279 ? 16.452 13.830 -18.926 1.00 97.75 279 SER A CA 1
ATOM 2151 C C . SER A 1 279 ? 17.583 12.928 -19.441 1.00 97.75 279 SER A C 1
ATOM 2153 O O . SER A 1 279 ? 18.157 13.182 -20.509 1.00 97.75 279 SER A O 1
ATOM 2155 N N . THR A 1 280 ? 17.889 11.836 -18.730 1.00 97.69 280 THR A N 1
ATOM 2156 C CA . THR A 1 280 ? 18.916 10.876 -19.165 1.00 97.69 280 THR A CA 1
ATOM 2157 C C . THR A 1 280 ? 18.492 10.139 -20.429 1.00 97.69 280 THR A C 1
ATOM 2159 O O . THR A 1 280 ? 19.307 10.007 -21.339 1.00 97.69 280 THR A O 1
ATOM 2162 N N . LYS A 1 281 ? 17.215 9.762 -20.557 1.00 98.25 281 LYS A N 1
ATOM 2163 C CA . LYS A 1 281 ? 16.655 9.173 -21.783 1.00 98.25 281 LYS A CA 1
ATOM 2164 C C . LYS A 1 281 ? 16.827 10.091 -22.994 1.00 98.25 281 LYS A C 1
ATOM 2166 O O . LYS A 1 281 ? 17.223 9.639 -24.065 1.00 98.25 281 LYS A O 1
ATOM 2171 N N . THR A 1 282 ? 16.585 11.389 -22.819 1.00 98.00 282 THR A N 1
ATOM 2172 C CA . THR A 1 282 ? 16.787 12.387 -23.883 1.00 98.00 282 THR A CA 1
ATOM 2173 C C . THR A 1 282 ? 18.266 12.515 -24.260 1.00 98.00 282 THR A C 1
ATOM 2175 O O . THR A 1 282 ? 18.610 12.576 -25.441 1.00 98.00 282 THR A O 1
ATOM 2178 N N . SER A 1 283 ? 19.153 12.516 -23.263 1.00 98.00 283 SER A N 1
ATOM 2179 C CA . SER A 1 283 ? 20.605 12.568 -23.481 1.00 98.00 283 SER A CA 1
ATOM 2180 C C . SER A 1 283 ? 21.124 11.321 -24.203 1.00 98.00 283 SER A C 1
ATOM 2182 O O . SER A 1 283 ? 21.954 11.434 -25.101 1.00 98.00 283 SER A O 1
ATOM 2184 N N . LEU A 1 284 ? 20.597 10.144 -23.860 1.00 98.06 284 LEU A N 1
ATOM 2185 C CA . LEU A 1 284 ? 20.923 8.879 -24.512 1.00 98.06 284 LEU A CA 1
ATOM 2186 C C . LEU A 1 284 ? 20.504 8.888 -25.986 1.00 98.06 284 LEU A C 1
ATOM 2188 O O . LEU A 1 284 ? 21.336 8.618 -26.844 1.00 98.06 284 LEU A O 1
ATOM 2192 N N . ALA A 1 285 ? 19.276 9.315 -26.293 1.00 97.56 285 ALA A N 1
ATOM 2193 C CA . ALA A 1 285 ? 18.808 9.438 -27.677 1.00 97.56 285 ALA A CA 1
ATOM 2194 C C . ALA A 1 285 ? 19.683 10.395 -28.514 1.00 97.56 285 ALA A C 1
ATOM 2196 O O . ALA A 1 285 ? 19.926 10.163 -29.699 1.00 97.56 285 ALA A O 1
ATOM 2197 N N . LYS A 1 286 ? 20.194 11.471 -27.898 1.00 98.19 286 LYS A N 1
ATOM 2198 C CA . LYS A 1 286 ? 21.139 12.385 -28.552 1.00 98.19 286 LYS A CA 1
ATOM 2199 C C . LYS A 1 286 ? 22.476 11.700 -28.858 1.00 98.19 286 LYS A C 1
ATOM 2201 O O . LYS A 1 286 ? 22.959 11.817 -29.980 1.00 98.19 286 LYS A O 1
ATOM 2206 N N . LEU A 1 287 ? 23.047 10.974 -27.896 1.00 97.56 287 LEU A N 1
ATOM 2207 C CA . LEU A 1 287 ? 24.305 10.240 -28.081 1.00 97.56 287 LEU A CA 1
ATOM 2208 C C . LEU A 1 287 ? 24.179 9.108 -29.105 1.00 97.56 287 LEU A C 1
ATOM 2210 O O . LEU A 1 287 ? 25.107 8.869 -29.870 1.00 97.56 287 LEU A O 1
ATOM 2214 N N . GLU A 1 288 ? 23.042 8.416 -29.151 1.00 97.44 288 GLU A N 1
ATOM 2215 C CA . GLU A 1 288 ? 22.769 7.397 -30.171 1.00 97.44 288 GLU A CA 1
ATOM 2216 C C . GLU A 1 288 ? 22.774 8.001 -31.575 1.00 97.44 288 GLU A C 1
ATOM 2218 O O . GLU A 1 288 ? 23.378 7.436 -32.488 1.00 97.44 288 GLU A O 1
ATOM 2223 N N . LYS A 1 289 ? 22.171 9.184 -31.736 1.00 97.50 289 LYS A N 1
ATOM 2224 C CA . LYS A 1 289 ? 22.212 9.927 -32.995 1.00 97.50 289 LYS A CA 1
ATOM 2225 C C . LYS A 1 289 ? 23.635 10.363 -33.354 1.00 97.50 289 LYS A C 1
ATOM 2227 O O . LYS A 1 289 ? 24.068 10.108 -34.470 1.00 97.50 289 LYS A O 1
ATOM 2232 N N . GLU A 1 290 ? 24.370 10.960 -32.417 1.00 97.19 290 GLU A N 1
ATOM 2233 C CA . GLU A 1 290 ? 25.764 11.375 -32.642 1.00 97.19 290 GLU A CA 1
ATOM 2234 C C . GLU A 1 290 ? 26.655 10.183 -33.016 1.00 97.19 290 GLU A C 1
ATOM 2236 O O . GLU A 1 290 ? 27.453 10.276 -33.943 1.00 97.19 290 GLU A O 1
ATOM 2241 N N . ASN A 1 291 ? 26.480 9.030 -32.365 1.00 94.50 291 ASN A N 1
ATOM 2242 C CA . ASN A 1 291 ? 27.192 7.804 -32.722 1.00 94.50 291 ASN A CA 1
ATOM 2243 C C . ASN A 1 291 ? 26.812 7.286 -34.113 1.00 94.50 291 ASN A C 1
ATOM 2245 O O . ASN A 1 291 ? 27.677 6.778 -34.822 1.00 94.50 291 ASN A O 1
ATOM 2249 N N . ALA A 1 292 ? 25.544 7.385 -34.515 1.00 93.00 292 ALA A N 1
ATOM 2250 C CA . ALA A 1 292 ? 25.123 7.021 -35.865 1.00 93.00 292 ALA A CA 1
ATOM 2251 C C . ALA A 1 292 ? 25.740 7.957 -36.919 1.00 93.00 292 ALA A C 1
ATOM 2253 O O . ALA A 1 292 ? 26.219 7.483 -37.948 1.00 93.00 292 ALA A O 1
ATOM 2254 N N . ASP A 1 293 ? 25.787 9.259 -36.639 1.00 91.88 293 ASP A N 1
ATOM 2255 C CA . ASP A 1 293 ? 26.401 10.259 -37.515 1.00 91.88 293 ASP A CA 1
ATOM 2256 C C . ASP A 1 293 ? 27.926 10.058 -37.610 1.00 91.88 293 ASP A C 1
ATOM 2258 O O . ASP A 1 293 ? 28.485 10.090 -38.704 1.00 91.88 293 ASP A O 1
ATOM 2262 N N . LEU A 1 294 ? 28.601 9.754 -36.494 1.00 92.44 294 LEU A N 1
ATOM 2263 C CA . LEU A 1 294 ? 30.029 9.411 -36.476 1.00 92.44 294 LEU A CA 1
ATOM 2264 C C . LEU A 1 294 ? 30.327 8.110 -37.219 1.00 92.44 294 LEU A C 1
ATOM 2266 O O . LEU A 1 294 ? 31.321 8.042 -37.933 1.00 92.44 294 LEU A O 1
ATOM 2270 N N . LYS A 1 295 ? 29.474 7.088 -37.082 1.00 89.38 295 LYS A N 1
ATOM 2271 C CA . LYS A 1 295 ? 29.611 5.846 -37.853 1.00 89.38 295 LYS A CA 1
ATOM 2272 C C . LYS A 1 295 ? 29.525 6.118 -39.349 1.00 89.38 295 LYS A C 1
ATOM 2274 O O . LYS A 1 295 ? 30.370 5.623 -40.076 1.00 89.38 295 LYS A O 1
ATOM 2279 N N . LYS A 1 296 ? 28.572 6.945 -39.789 1.00 87.38 296 LYS A N 1
ATOM 2280 C CA . LYS A 1 296 ? 28.475 7.368 -41.195 1.00 87.38 296 LYS A CA 1
ATOM 2281 C C . LYS A 1 296 ? 29.695 8.165 -41.647 1.00 87.38 296 LYS A C 1
ATOM 2283 O O . LYS A 1 296 ? 30.169 7.955 -42.749 1.00 87.38 296 LYS A O 1
ATOM 2288 N N . ALA A 1 297 ? 30.218 9.050 -40.800 1.00 83.06 297 ALA A N 1
ATOM 2289 C CA . ALA A 1 297 ? 31.420 9.820 -41.112 1.00 83.06 297 ALA A CA 1
ATOM 2290 C C . ALA A 1 297 ? 32.702 8.967 -41.145 1.00 83.06 297 ALA A C 1
ATOM 2292 O O . ALA A 1 297 ? 33.686 9.380 -41.751 1.00 83.06 297 ALA A O 1
ATOM 2293 N N . LEU A 1 298 ? 32.707 7.810 -40.474 1.00 86.19 298 LEU A N 1
ATOM 2294 C CA . LEU A 1 298 ? 33.823 6.865 -40.485 1.00 86.19 298 LEU A CA 1
ATOM 2295 C C . LEU A 1 298 ? 33.820 5.967 -41.731 1.00 86.19 298 LEU A C 1
ATOM 2297 O O . LEU A 1 298 ? 34.859 5.395 -42.043 1.00 86.19 298 LEU A O 1
ATOM 2301 N N . ILE A 1 299 ? 32.691 5.844 -42.436 1.00 85.38 299 ILE A N 1
ATOM 2302 C CA . ILE A 1 299 ? 32.627 5.131 -43.715 1.00 85.38 299 ILE A CA 1
ATOM 2303 C C . ILE A 1 299 ? 33.486 5.904 -44.717 1.00 85.38 299 ILE A C 1
ATOM 2305 O O . ILE A 1 299 ? 33.165 7.029 -45.104 1.00 85.38 299 ILE A O 1
ATOM 2309 N N . ILE A 1 300 ? 34.609 5.309 -45.110 1.00 86.69 300 ILE A N 1
ATOM 2310 C CA . ILE A 1 300 ? 35.483 5.854 -46.143 1.00 86.69 300 ILE A CA 1
ATOM 2311 C C . ILE A 1 300 ? 34.929 5.364 -47.478 1.00 86.69 300 ILE A C 1
ATOM 2313 O O . ILE A 1 300 ? 34.987 4.172 -47.775 1.00 86.69 300 ILE A O 1
ATOM 2317 N N . ALA A 1 301 ? 34.386 6.281 -48.279 1.00 86.44 301 ALA A N 1
ATOM 2318 C CA . ALA A 1 301 ? 33.903 5.960 -49.618 1.00 86.44 301 ALA A CA 1
ATOM 2319 C C . ALA A 1 301 ? 35.047 5.359 -50.454 1.00 86.44 301 ALA A C 1
ATOM 2321 O O . ALA A 1 301 ? 36.025 6.046 -50.769 1.00 86.44 301 ALA A O 1
ATOM 2322 N N . GLY A 1 302 ? 34.924 4.076 -50.799 1.00 87.69 302 GLY A N 1
ATOM 2323 C CA . GLY A 1 302 ? 35.936 3.301 -51.509 1.00 87.69 302 GLY A CA 1
ATOM 2324 C C . GLY A 1 302 ? 36.723 2.287 -50.669 1.00 87.69 302 GLY A C 1
ATOM 2325 O O . GLY A 1 302 ? 37.524 1.571 -51.258 1.00 87.69 302 GLY A O 1
ATOM 2326 N N . ASP A 1 303 ? 36.519 2.184 -49.349 1.00 93.12 303 ASP A N 1
ATOM 2327 C CA . ASP A 1 303 ? 37.095 1.122 -48.490 1.00 93.12 303 ASP A CA 1
ATOM 2328 C C . ASP A 1 303 ? 36.253 -0.163 -48.574 1.00 93.12 303 ASP A C 1
ATOM 2330 O O . ASP A 1 303 ? 35.613 -0.613 -47.621 1.00 93.12 303 ASP A O 1
ATOM 2334 N N . PHE A 1 304 ? 36.196 -0.744 -49.771 1.00 93.62 304 PHE A N 1
ATOM 2335 C CA . PHE A 1 304 ? 35.379 -1.925 -50.049 1.00 93.62 304 PHE A CA 1
ATOM 2336 C C . PHE A 1 304 ? 35.814 -3.161 -49.244 1.00 93.62 304 PHE A C 1
ATOM 2338 O O . PHE A 1 304 ? 35.014 -4.077 -49.023 1.00 93.62 304 PHE A O 1
ATOM 2345 N N . ASN A 1 305 ? 37.087 -3.233 -48.846 1.00 92.88 305 ASN A N 1
ATOM 2346 C CA . ASN A 1 305 ? 37.641 -4.382 -48.141 1.00 92.88 305 ASN A CA 1
ATOM 2347 C C . ASN A 1 305 ? 37.569 -4.252 -46.600 1.00 92.88 305 ASN A C 1
ATOM 2349 O O . ASN A 1 305 ? 37.663 -5.271 -45.907 1.00 92.88 305 ASN A O 1
ATOM 2353 N N . GLY A 1 306 ? 37.306 -3.046 -46.086 1.00 91.19 306 GLY A N 1
ATOM 2354 C CA . GLY A 1 306 ? 37.095 -2.747 -44.670 1.00 91.19 306 GLY A CA 1
ATOM 2355 C C . GLY A 1 306 ? 38.385 -2.655 -43.855 1.00 91.19 306 GLY A C 1
ATOM 2356 O O . GLY A 1 306 ? 38.367 -2.958 -42.657 1.00 91.19 306 GLY A O 1
ATOM 2357 N N . ASP A 1 307 ? 39.511 -2.292 -44.476 1.00 91.38 307 ASP A N 1
ATOM 2358 C CA . ASP A 1 307 ? 40.805 -2.152 -43.790 1.00 91.38 307 ASP A CA 1
ATOM 2359 C C . ASP A 1 307 ? 41.059 -0.741 -43.228 1.00 91.38 307 ASP A C 1
ATOM 2361 O O . ASP A 1 307 ? 42.092 -0.492 -42.588 1.00 91.38 307 ASP A O 1
ATOM 2365 N N . GLY A 1 308 ? 40.092 0.163 -43.393 1.00 89.62 308 GLY A N 1
ATOM 2366 C CA . GLY A 1 308 ? 40.151 1.548 -42.951 1.00 89.62 308 GLY A CA 1
ATOM 2367 C C . GLY A 1 308 ? 40.859 2.470 -43.941 1.00 89.62 308 GLY A C 1
ATOM 2368 O O . GLY A 1 308 ? 41.288 3.560 -43.539 1.00 89.62 308 GLY A O 1
ATOM 2369 N N . LYS A 1 309 ? 41.050 2.054 -45.198 1.00 92.12 309 LYS A N 1
ATOM 2370 C CA . LYS A 1 309 ? 41.642 2.859 -46.273 1.00 92.12 309 LYS A CA 1
ATOM 2371 C C . LYS A 1 309 ? 40.919 2.574 -47.586 1.00 92.12 309 LYS A C 1
ATOM 2373 O O . LYS A 1 309 ? 40.545 1.452 -47.852 1.00 92.12 309 LYS A O 1
ATOM 2378 N N . ALA A 1 310 ? 40.781 3.598 -48.425 1.00 93.25 310 ALA A N 1
ATOM 2379 C CA . ALA A 1 310 ? 40.377 3.425 -49.817 1.00 93.25 310 ALA A CA 1
ATOM 2380 C C . ALA A 1 310 ? 41.630 3.457 -50.702 1.00 93.25 310 ALA A C 1
ATOM 2382 O O . ALA A 1 310 ? 42.186 4.526 -50.977 1.00 93.25 310 ALA A O 1
ATOM 2383 N N . ASP A 1 311 ? 42.122 2.291 -51.112 1.00 95.25 311 ASP A N 1
ATOM 2384 C CA . ASP A 1 311 ? 43.280 2.166 -51.991 1.00 95.25 311 ASP A CA 1
ATOM 2385 C C . ASP A 1 311 ? 43.083 1.149 -53.128 1.00 95.25 311 ASP A C 1
ATOM 2387 O O . ASP A 1 311 ? 41.995 0.643 -53.397 1.00 95.25 311 ASP A O 1
ATOM 2391 N N . VAL A 1 312 ? 44.140 0.902 -53.907 1.00 95.81 312 VAL A N 1
ATOM 2392 C CA . VAL A 1 312 ? 44.070 0.008 -55.075 1.00 95.81 312 VAL A CA 1
ATOM 2393 C C . VAL A 1 312 ? 43.642 -1.414 -54.677 1.00 95.81 312 VAL A C 1
ATOM 2395 O O . VAL A 1 312 ? 43.080 -2.136 -55.503 1.00 95.81 312 VAL A O 1
ATOM 2398 N N . SER A 1 313 ? 43.866 -1.825 -53.428 1.00 96.00 313 SER A N 1
ATOM 2399 C CA . SER A 1 313 ? 43.426 -3.118 -52.896 1.00 96.00 313 SER A CA 1
ATOM 2400 C C . SER A 1 313 ? 41.901 -3.243 -52.913 1.00 96.00 313 SER A C 1
ATOM 2402 O O . SER A 1 313 ? 41.392 -4.297 -53.305 1.00 96.00 313 SER A O 1
ATOM 2404 N N . ASP A 1 314 ? 41.176 -2.165 -52.610 1.00 96.12 314 ASP A N 1
ATOM 2405 C CA . ASP A 1 314 ? 39.711 -2.106 -52.662 1.00 96.12 314 ASP A CA 1
ATOM 2406 C C . ASP A 1 314 ? 39.190 -2.214 -54.086 1.00 96.12 314 ASP A C 1
ATOM 2408 O O . ASP A 1 314 ? 38.339 -3.054 -54.386 1.00 96.12 314 ASP A O 1
ATOM 2412 N N . ALA A 1 315 ? 39.783 -1.449 -55.004 1.00 96.00 315 ALA A N 1
ATOM 2413 C CA . ALA A 1 315 ? 39.447 -1.526 -56.421 1.00 96.00 315 ALA A CA 1
ATOM 2414 C C . ALA A 1 315 ? 39.655 -2.947 -56.978 1.00 96.00 315 ALA A C 1
ATOM 2416 O O . ALA A 1 315 ? 38.834 -3.460 -57.745 1.00 96.00 315 ALA A O 1
ATOM 2417 N N . MET A 1 316 ? 40.731 -3.622 -56.559 1.00 96.44 316 MET A N 1
ATOM 2418 C CA . MET A 1 316 ? 41.012 -5.007 -56.943 1.00 96.44 316 MET A CA 1
ATOM 2419 C C . MET A 1 316 ? 40.020 -5.995 -56.317 1.00 96.44 316 MET A C 1
ATOM 2421 O O . MET A 1 316 ? 39.673 -6.995 -56.956 1.00 96.44 316 MET A O 1
ATOM 2425 N N . ALA A 1 317 ? 39.549 -5.735 -55.097 1.00 95.56 317 ALA A N 1
ATOM 2426 C CA . ALA A 1 317 ? 38.525 -6.537 -54.438 1.00 95.56 317 ALA A CA 1
ATOM 2427 C C . ALA A 1 317 ? 37.156 -6.410 -55.136 1.00 95.56 317 ALA A C 1
ATOM 2429 O O . ALA A 1 317 ? 36.519 -7.443 -55.376 1.00 95.56 317 ALA A O 1
ATOM 2430 N N . ILE A 1 318 ? 36.758 -5.200 -55.559 1.00 95.44 318 ILE A N 1
ATOM 2431 C CA . ILE A 1 318 ? 35.561 -4.968 -56.392 1.00 95.44 318 ILE A CA 1
ATOM 2432 C C . ILE A 1 318 ? 35.688 -5.737 -57.713 1.00 95.44 318 ILE A C 1
ATOM 2434 O O . ILE A 1 318 ? 34.849 -6.585 -58.030 1.00 95.44 318 ILE A O 1
ATOM 2438 N N . CYS A 1 319 ? 36.783 -5.525 -58.454 1.00 95.31 319 CYS A N 1
ATOM 2439 C CA . CYS A 1 319 ? 37.017 -6.188 -59.740 1.00 95.31 319 CYS A CA 1
ATOM 2440 C C . CYS A 1 319 ? 36.955 -7.716 -59.626 1.00 95.31 319 CYS A C 1
ATOM 2442 O O . CYS A 1 319 ? 36.357 -8.385 -60.470 1.00 95.31 319 CYS A O 1
ATOM 2444 N N . ARG A 1 320 ? 37.550 -8.288 -58.571 1.00 96.31 320 ARG A N 1
ATOM 2445 C CA . ARG A 1 320 ? 37.531 -9.737 -58.340 1.00 96.31 320 ARG A CA 1
ATOM 2446 C C . ARG A 1 320 ? 36.107 -10.257 -58.142 1.00 96.31 320 ARG A C 1
ATOM 2448 O O . ARG A 1 320 ? 35.746 -11.249 -58.768 1.00 96.31 320 ARG A O 1
ATOM 2455 N N . ARG A 1 321 ? 35.299 -9.598 -57.306 1.00 94.25 321 ARG A N 1
ATOM 2456 C CA . ARG A 1 321 ? 33.899 -9.985 -57.052 1.00 94.25 321 ARG A CA 1
ATOM 2457 C C . ARG A 1 321 ? 33.053 -9.940 -58.329 1.00 94.25 321 ARG A C 1
ATOM 2459 O O . ARG A 1 321 ? 32.305 -10.884 -58.580 1.00 94.25 321 ARG A O 1
ATOM 2466 N N . LEU A 1 322 ? 33.226 -8.904 -59.152 1.00 94.69 322 LEU A N 1
ATOM 2467 C CA . LEU A 1 322 ? 32.532 -8.776 -60.439 1.00 94.69 322 LEU A CA 1
ATOM 2468 C C . LEU A 1 322 ? 32.939 -9.883 -61.425 1.00 94.69 322 LEU A C 1
ATOM 2470 O O . LEU A 1 322 ? 32.082 -10.485 -62.069 1.00 94.69 322 LEU A O 1
ATOM 2474 N N . LEU A 1 323 ? 34.235 -10.207 -61.505 1.00 95.44 323 LEU A N 1
ATOM 2475 C CA . LEU A 1 323 ? 34.743 -11.290 -62.359 1.00 95.44 323 LEU A CA 1
ATOM 2476 C C . LEU A 1 323 ? 34.271 -12.681 -61.914 1.00 95.44 323 LEU A C 1
ATOM 2478 O O . LEU A 1 323 ? 34.112 -13.569 -62.748 1.00 95.44 323 LEU A O 1
ATOM 2482 N N . GLU A 1 324 ? 34.012 -12.874 -60.620 1.00 96.12 324 GLU A N 1
ATOM 2483 C CA . GLU A 1 324 ? 33.392 -14.094 -60.087 1.00 96.12 324 GLU A CA 1
ATOM 2484 C C . GLU A 1 324 ? 31.902 -14.223 -60.465 1.00 96.12 324 GLU A C 1
ATOM 2486 O O . GLU A 1 324 ? 31.271 -15.223 -60.122 1.00 96.12 324 GLU A O 1
ATOM 2491 N N . GLY A 1 325 ? 31.325 -13.231 -61.157 1.00 93.06 325 GLY A N 1
ATOM 2492 C CA . GLY A 1 325 ? 29.907 -13.196 -61.515 1.00 93.06 325 GLY A CA 1
ATOM 2493 C C . GLY A 1 325 ? 28.988 -13.001 -60.308 1.00 93.06 325 GLY A C 1
ATOM 2494 O O . GLY A 1 325 ? 27.796 -13.296 -60.390 1.00 93.06 325 GLY A O 1
ATOM 2495 N N . LYS A 1 326 ? 29.531 -12.543 -59.173 1.00 91.19 326 LYS A N 1
ATOM 2496 C CA . LYS A 1 326 ? 28.755 -12.279 -57.962 1.00 91.19 326 LYS A CA 1
ATOM 2497 C C . LYS A 1 326 ? 28.173 -10.875 -58.030 1.00 91.19 326 LYS A C 1
ATOM 2499 O O . LYS A 1 326 ? 28.894 -9.911 -58.270 1.00 91.19 326 LYS A O 1
ATOM 2504 N N . THR A 1 327 ? 26.880 -10.763 -57.756 1.00 89.94 327 THR A N 1
ATOM 2505 C CA . THR A 1 327 ? 26.245 -9.475 -57.479 1.00 89.94 327 THR A CA 1
ATOM 2506 C C . THR A 1 327 ? 26.805 -8.923 -56.173 1.00 89.94 327 THR A C 1
ATOM 2508 O O . THR A 1 327 ? 26.771 -9.609 -55.149 1.00 89.94 327 THR A O 1
ATOM 2511 N N . ILE A 1 328 ? 27.343 -7.708 -56.217 1.00 91.62 328 ILE A N 1
ATOM 2512 C CA . ILE A 1 328 ? 27.781 -6.982 -55.029 1.00 91.62 328 ILE A CA 1
ATOM 2513 C C . ILE A 1 328 ? 26.560 -6.225 -54.508 1.00 91.62 328 ILE A C 1
ATOM 2515 O O . ILE A 1 328 ? 25.924 -5.485 -55.257 1.00 91.62 328 ILE A O 1
ATOM 2519 N N . GLU A 1 329 ? 26.178 -6.470 -53.255 1.00 90.19 329 GLU A N 1
ATOM 2520 C CA . GLU A 1 329 ? 25.145 -5.658 -52.612 1.00 90.19 329 GLU A CA 1
ATOM 2521 C C . GLU A 1 329 ? 25.651 -4.225 -52.490 1.00 90.19 329 GLU A C 1
ATOM 2523 O O . GLU A 1 329 ? 26.832 -4.003 -52.227 1.00 90.19 329 GLU A O 1
ATOM 2528 N N . ARG A 1 330 ? 24.762 -3.255 -52.700 1.00 87.75 330 ARG A N 1
ATOM 2529 C CA . ARG A 1 330 ? 25.118 -1.850 -52.548 1.00 87.75 330 ARG A CA 1
ATOM 2530 C C . ARG A 1 330 ? 25.561 -1.599 -51.109 1.00 87.75 330 ARG A C 1
ATOM 2532 O O . ARG A 1 330 ? 24.774 -1.793 -50.183 1.00 87.75 330 ARG A O 1
ATOM 2539 N N . THR A 1 331 ? 26.793 -1.142 -50.952 1.00 88.38 331 THR A N 1
ATOM 2540 C CA . THR A 1 331 ? 27.353 -0.693 -49.681 1.00 88.38 331 THR A CA 1
ATOM 2541 C C . THR A 1 331 ? 27.889 0.721 -49.868 1.00 88.38 331 THR A C 1
ATOM 2543 O O . THR A 1 331 ? 28.459 1.020 -50.920 1.00 88.38 331 THR A O 1
ATOM 2546 N N . ASP A 1 332 ? 27.708 1.585 -48.869 1.00 86.81 332 ASP A N 1
ATOM 2547 C CA . ASP A 1 332 ? 28.210 2.968 -48.906 1.00 86.81 332 ASP A CA 1
ATOM 2548 C C . ASP A 1 332 ? 29.754 2.985 -49.041 1.00 86.81 332 ASP A C 1
ATOM 2550 O O . ASP A 1 332 ? 30.339 3.920 -49.577 1.00 86.81 332 ASP A O 1
ATOM 2554 N N . GLU A 1 333 ? 30.423 1.908 -48.613 1.00 91.31 333 GLU A N 1
ATOM 2555 C CA . GLU A 1 333 ? 31.860 1.678 -48.781 1.00 91.31 333 GLU A CA 1
ATOM 2556 C C . GLU A 1 333 ? 32.272 1.353 -50.232 1.00 91.31 333 GLU A C 1
ATOM 2558 O O . GLU A 1 333 ? 33.413 1.604 -50.616 1.00 91.31 333 GLU A O 1
ATOM 2563 N N . GLY A 1 334 ? 31.383 0.746 -51.027 1.00 91.00 334 GLY A N 1
ATOM 2564 C CA . GLY A 1 334 ? 31.701 0.208 -52.357 1.00 91.00 334 GLY A CA 1
ATOM 2565 C C . GLY A 1 334 ? 31.318 1.113 -53.528 1.00 91.00 334 GLY A C 1
ATOM 2566 O O . GLY A 1 334 ? 31.946 1.022 -54.576 1.00 91.00 334 GLY A O 1
ATOM 2567 N N . ASP A 1 335 ? 30.313 1.968 -53.338 1.00 94.44 335 ASP A N 1
ATOM 2568 C CA . ASP A 1 335 ? 29.741 2.920 -54.310 1.00 94.44 335 ASP A CA 1
ATOM 2569 C C . ASP A 1 335 ? 30.558 4.229 -54.298 1.00 94.44 335 ASP A C 1
ATOM 2571 O O . ASP A 1 335 ? 30.104 5.291 -53.881 1.00 94.44 335 ASP A O 1
ATOM 2575 N N . ALA A 1 336 ? 31.843 4.138 -54.646 1.00 93.44 336 ALA A N 1
ATOM 2576 C CA . ALA A 1 336 ? 32.805 5.234 -54.537 1.00 93.44 336 ALA A CA 1
ATOM 2577 C C . ALA A 1 336 ? 32.498 6.441 -55.448 1.00 93.44 336 ALA A C 1
ATOM 2579 O O . ALA A 1 336 ? 33.048 7.531 -55.214 1.00 93.44 336 ALA A O 1
ATOM 2580 N N . ASN A 1 337 ? 31.687 6.249 -56.496 1.00 93.56 337 ASN A N 1
ATOM 2581 C CA . ASN A 1 337 ? 31.250 7.302 -57.417 1.00 93.56 337 ASN A CA 1
ATOM 2582 C C . ASN A 1 337 ? 29.824 7.840 -57.137 1.00 93.56 337 ASN A C 1
ATOM 2584 O O . ASN A 1 337 ? 29.397 8.753 -57.851 1.00 93.56 337 ASN A O 1
ATOM 2588 N N . ASP A 1 338 ? 29.140 7.329 -56.104 1.00 92.38 338 ASP A N 1
ATOM 2589 C CA . ASP A 1 338 ? 27.768 7.671 -55.696 1.00 92.38 338 ASP A CA 1
ATOM 2590 C C . ASP A 1 338 ? 26.697 7.480 -56.800 1.00 92.38 338 ASP A C 1
ATOM 2592 O O . ASP A 1 338 ? 25.677 8.185 -56.816 1.00 92.38 338 ASP A O 1
ATOM 2596 N N . ASP A 1 339 ? 26.891 6.556 -57.747 1.00 94.12 339 ASP A N 1
ATOM 2597 C CA . ASP A 1 339 ? 25.914 6.283 -58.812 1.00 94.12 339 ASP A CA 1
ATOM 2598 C C . ASP A 1 339 ? 24.798 5.307 -58.392 1.00 94.12 339 ASP A C 1
ATOM 2600 O O . ASP A 1 339 ? 23.764 5.192 -59.067 1.00 94.12 339 ASP A O 1
ATOM 2604 N N . GLY A 1 340 ? 24.948 4.684 -57.221 1.00 93.38 340 GLY A N 1
ATOM 2605 C CA . GLY A 1 340 ? 23.971 3.779 -56.638 1.00 93.38 340 GLY A CA 1
ATOM 2606 C C . GLY A 1 340 ? 24.203 2.304 -56.948 1.00 93.38 340 GLY A C 1
ATOM 2607 O O . GLY A 1 340 ? 23.395 1.478 -56.500 1.00 93.38 340 GLY A O 1
ATOM 2608 N N . VAL A 1 341 ? 25.251 1.953 -57.696 1.00 94.50 341 VAL A N 1
ATOM 2609 C CA . VAL A 1 341 ? 25.574 0.584 -58.106 1.00 94.50 341 VAL A CA 1
ATOM 2610 C C . VAL A 1 341 ? 27.070 0.333 -57.945 1.00 94.50 341 VAL A C 1
ATOM 2612 O O . VAL A 1 341 ? 27.873 0.993 -58.571 1.00 94.50 341 VAL A O 1
ATOM 2615 N N . VAL A 1 342 ? 27.447 -0.704 -57.188 1.00 96.00 342 VAL A N 1
ATOM 2616 C CA . VAL A 1 342 ? 28.865 -1.081 -57.065 1.00 96.00 342 VAL A CA 1
ATOM 2617 C C . VAL A 1 342 ? 29.331 -1.820 -58.324 1.00 96.00 342 VAL A C 1
ATOM 2619 O O . VAL A 1 342 ? 29.025 -3.007 -58.501 1.00 96.00 342 VAL A O 1
ATOM 2622 N N . ASP A 1 343 ? 30.070 -1.141 -59.199 1.00 96.12 343 ASP A N 1
ATOM 2623 C CA . ASP A 1 343 ? 30.564 -1.671 -60.467 1.00 96.12 343 ASP A CA 1
ATOM 2624 C C . ASP A 1 343 ? 32.030 -1.288 -60.796 1.00 96.12 343 ASP A C 1
ATOM 2626 O O . ASP A 1 343 ? 32.856 -0.988 -59.931 1.00 96.12 343 ASP A O 1
ATOM 2630 N N . VAL A 1 344 ? 32.433 -1.435 -62.064 1.00 95.94 344 VAL A N 1
ATOM 2631 C CA . VAL A 1 344 ? 33.810 -1.139 -62.502 1.00 95.94 344 VAL A CA 1
ATOM 2632 C C . VAL A 1 344 ? 34.117 0.366 -62.422 1.00 95.94 344 VAL A C 1
ATOM 2634 O O . VAL A 1 344 ? 35.278 0.747 -62.254 1.00 95.94 344 VAL A O 1
ATOM 2637 N N . GLY A 1 345 ? 33.101 1.220 -62.531 1.00 95.81 345 GLY A N 1
ATOM 2638 C CA . GLY A 1 345 ? 33.178 2.665 -62.349 1.00 95.81 345 GLY A CA 1
ATOM 2639 C C . GLY A 1 345 ? 33.689 3.055 -60.963 1.00 95.81 345 GLY A C 1
ATOM 2640 O O . GLY A 1 345 ? 34.543 3.942 -60.867 1.00 95.81 345 GLY A O 1
ATOM 2641 N N . ASP A 1 346 ? 33.281 2.345 -59.911 1.00 96.44 346 ASP A N 1
ATOM 2642 C CA . ASP A 1 346 ? 33.786 2.562 -58.549 1.00 96.44 346 ASP A CA 1
ATOM 2643 C C . ASP A 1 346 ? 35.252 2.191 -58.418 1.00 96.44 346 ASP A C 1
ATOM 2645 O O . ASP A 1 346 ? 36.061 2.980 -57.927 1.00 96.44 346 ASP A O 1
ATOM 2649 N N . ALA A 1 347 ? 35.629 1.021 -58.940 1.00 95.88 347 ALA A N 1
ATOM 2650 C CA . ALA A 1 347 ? 37.017 0.574 -58.934 1.00 95.88 347 ALA A CA 1
ATOM 2651 C C . ALA A 1 347 ? 37.933 1.584 -59.651 1.00 95.88 347 ALA A C 1
ATOM 2653 O O . ALA A 1 347 ? 39.016 1.910 -59.159 1.00 95.88 347 ALA A O 1
ATOM 2654 N N . LEU A 1 348 ? 37.492 2.128 -60.790 1.00 96.44 348 LEU A N 1
ATOM 2655 C CA . LEU A 1 348 ? 38.221 3.177 -61.509 1.00 96.44 348 LEU A CA 1
ATOM 2656 C C . LEU A 1 348 ? 38.293 4.486 -60.713 1.0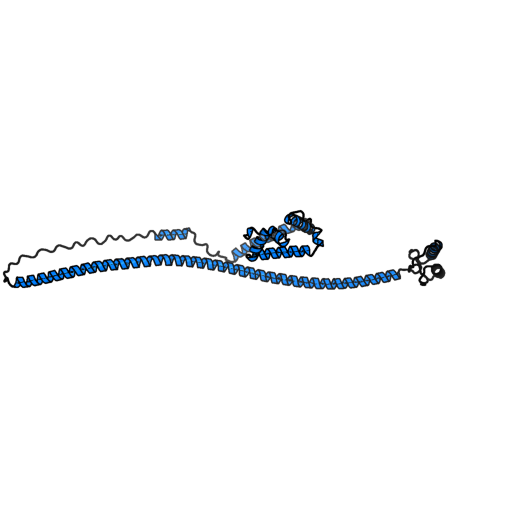0 96.44 348 LEU A C 1
ATOM 2658 O O . LEU A 1 348 ? 39.335 5.146 -60.717 1.00 96.44 348 LEU A O 1
ATOM 2662 N N . THR A 1 349 ? 37.219 4.854 -60.016 1.00 96.06 349 THR A N 1
ATOM 2663 C CA . THR A 1 349 ? 37.171 6.052 -59.167 1.00 96.06 349 THR A CA 1
ATOM 2664 C C . THR A 1 349 ? 38.158 5.945 -58.003 1.00 96.06 349 THR A C 1
ATOM 2666 O O . THR A 1 349 ? 38.946 6.870 -57.792 1.00 96.06 349 THR A O 1
ATOM 2669 N N . ILE A 1 350 ? 38.209 4.794 -57.324 1.00 95.38 350 ILE A N 1
ATOM 2670 C CA . ILE A 1 350 ? 39.168 4.506 -56.245 1.00 95.38 350 ILE A CA 1
ATOM 2671 C C . ILE A 1 350 ? 40.612 4.577 -56.762 1.00 95.38 350 ILE A C 1
ATOM 2673 O O . ILE A 1 350 ? 41.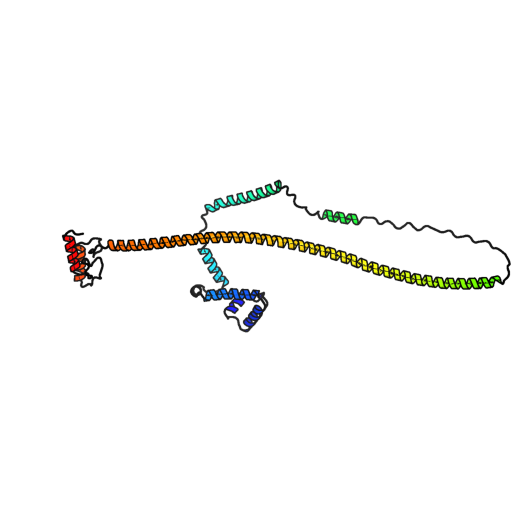458 5.240 -56.159 1.00 95.38 350 ILE A O 1
ATOM 2677 N N . ILE A 1 351 ? 40.903 3.954 -57.912 1.00 94.81 351 ILE A N 1
ATOM 2678 C CA . ILE A 1 351 ? 42.245 3.984 -58.522 1.00 94.81 351 ILE A CA 1
ATOM 2679 C C . ILE A 1 351 ? 42.665 5.423 -58.846 1.00 94.81 351 ILE A C 1
ATOM 2681 O O . ILE A 1 351 ? 43.784 5.823 -58.525 1.00 94.81 351 ILE A O 1
ATOM 2685 N N . ASN A 1 352 ? 41.779 6.216 -59.453 1.00 94.38 352 ASN A N 1
ATOM 2686 C CA . ASN A 1 352 ? 42.079 7.601 -59.817 1.00 94.38 352 ASN A CA 1
ATOM 2687 C C . ASN A 1 352 ? 42.328 8.488 -58.585 1.00 94.38 352 ASN A C 1
ATOM 2689 O O . ASN A 1 352 ? 43.276 9.278 -58.590 1.00 94.38 352 ASN A O 1
ATOM 2693 N N . ARG A 1 353 ? 41.541 8.333 -57.510 1.00 93.31 353 ARG A N 1
ATOM 2694 C CA . ARG A 1 353 ? 41.788 9.015 -56.223 1.00 93.31 353 ARG A CA 1
ATOM 2695 C C . ARG A 1 353 ? 43.142 8.609 -55.627 1.00 93.31 353 ARG A C 1
ATOM 2697 O O . ARG A 1 353 ? 43.979 9.463 -55.342 1.00 93.31 353 ARG A O 1
ATOM 2704 N N . SER A 1 354 ? 43.431 7.306 -55.577 1.00 92.81 354 SER A N 1
ATOM 2705 C CA . SER A 1 354 ? 44.698 6.776 -55.049 1.00 92.81 354 SER A CA 1
ATOM 2706 C C . SER A 1 354 ? 45.931 7.296 -55.807 1.00 92.81 354 SER A C 1
ATOM 2708 O O . SER A 1 354 ? 46.940 7.651 -55.195 1.00 92.81 354 SER A O 1
ATOM 2710 N N . LEU A 1 355 ? 45.845 7.402 -57.139 1.00 92.19 355 LEU A N 1
ATOM 2711 C CA . LEU A 1 355 ? 46.935 7.899 -57.989 1.00 92.19 355 LEU A CA 1
ATOM 2712 C C . LEU A 1 355 ? 47.095 9.425 -57.958 1.00 92.19 355 LEU A C 1
ATOM 2714 O O . LEU A 1 355 ? 48.216 9.917 -58.084 1.00 92.19 355 LEU A O 1
ATOM 2718 N N . SER A 1 356 ? 46.000 10.174 -57.808 1.00 90.88 356 SER A N 1
ATOM 2719 C CA . SER A 1 356 ? 46.037 11.640 -57.691 1.00 90.88 356 SER A CA 1
ATOM 2720 C C . SER A 1 356 ? 46.513 12.114 -56.313 1.00 90.88 356 SER A C 1
ATOM 2722 O O . SER A 1 356 ? 46.943 13.259 -56.172 1.00 90.88 356 SER A O 1
ATOM 2724 N N . GLY A 1 357 ? 46.492 11.230 -55.309 1.00 86.81 357 GLY A N 1
ATOM 2725 C CA . GLY A 1 357 ? 46.810 11.565 -53.923 1.00 86.81 357 GLY A CA 1
ATOM 2726 C C . GLY A 1 357 ? 45.670 12.282 -53.195 1.00 86.81 357 GLY A C 1
ATOM 2727 O O . GLY A 1 357 ? 45.870 12.714 -52.059 1.00 86.81 357 GLY A O 1
ATOM 2728 N N . GLU A 1 358 ? 44.496 12.400 -53.824 1.00 81.69 358 GLU A N 1
ATOM 2729 C CA . GLU A 1 358 ? 43.259 12.824 -53.171 1.00 81.69 358 GLU A CA 1
ATOM 2730 C C . GLU A 1 358 ? 42.801 11.688 -52.246 1.00 81.69 358 GLU A C 1
ATOM 2732 O O . GLU A 1 358 ? 42.396 10.621 -52.709 1.00 81.69 358 GLU A O 1
ATOM 2737 N N . ARG A 1 359 ? 42.967 11.897 -50.936 1.00 68.88 359 ARG A N 1
ATOM 2738 C CA . ARG A 1 359 ? 42.506 10.987 -49.881 1.00 68.88 359 ARG A CA 1
ATOM 2739 C C . ARG A 1 359 ? 41.171 11.429 -49.325 1.00 68.88 359 ARG A C 1
ATOM 2741 O O . ARG A 1 359 ? 41.020 12.657 -49.124 1.00 68.88 359 ARG A O 1
#

pLDDT: mean 81.86, std 17.24, range [40.12, 98.5]